Protein AF-A0A815JJE9-F1 (afdb_monomer_lite)

Secondary structure (DSSP, 8-state):
-B-TTTTHHHHHHHS--SS----TT-B----EEEEEHHHHHHHH-PPTT--EEEEEEEEEETTEEEEEEEEHHHHH-GGG--EEEEEETTEEPPGGGTTT-EEE-TTSBGGGS-SSB----BTTB----PPPSS-SSS---SHHHHHHHTT--SSSSSTTS--S-----------PPP---TT------HHHHTT-EETTEEEEEETTEEEE-GGGTTT-TT-HHHHHTTTTSB-HHHHHHHHSTTTT-

Organism: NCBI:txid392033

Sequence (249 aa):
MVCAGNRRKEQNVVRKGNGFNWGSAGHSTALFTGVLVNDILKIAKPKHGARYMCMEGADKLPNGYYGTSIRLSTAMDPAMGVMLAHKMNGELLAPDHGRPLRVVIPGQIGGRSVKWLTITKEEDGCSLKFDHPTIPALTKGGWMEKVKEQGGELIDGFWGTRSLVTAPSEEKSSLVVKMTDDHVKRIITEEELSQHNKDDDAWFAVNGHVYNATEYLKDHPGGSESIILASGADASDDFIAIHSDAAKA

pLDDT: mean 75.4, std 19.66, range [30.64, 98.44]

InterPro domains:
  IPR000572 Oxidoreductase, molybdopterin-binding domain [PF00174] (1-118)
  IPR001199 Cytochrome b5-like heme/steroid binding domain [PF00173] (189-246)
  IPR001199 Cytochrome b5-like heme/steroid binding domain [PR00363] (210-220)
  IPR001199 Cytochrome b5-like heme/steroid binding domain [PR00363] (220-234)
  IPR001199 Cytochrome b5-like heme/steroid binding domain [PR00363] (235-242)
  IPR001199 Cytochrome b5-like heme/steroid binding domain [PS50255] (185-249)
  IPR001199 Cytochrome b5-like heme/steroid binding domain [SM01117] (188-249)
  IPR008335 Eukaryotic molybdopterin oxidoreductase [PR00407] (10-22)
  IPR008335 Eukaryotic molybdopterin oxidoreductase [PR00407] (25-40)
  IPR008335 Eukaryotic molybdopterin oxidoreductase [PR00407] (77-93)
  IPR008335 Eukaryotic molybdopterin oxidoreductase [PR00407] (94-107)
  IPR008335 Eukaryotic molybdopterin oxidoreductase [PR00407] (110-123)
  IPR018506 Cytochrome b5, heme-binding site [PS00191] (216-223)
  IPR036374 Oxidoreductase, molybdopterin-binding domain superfamily [G3DSA:3.90.420.10] (1-132)
  IPR036374 Oxidoreductase, molybdopterin-binding domain superfamily [SSF56524] (1-118)
  IPR036400 Cytochrome b5-like heme/steroid binding domain superfamily [G3DSA:3.10.120.10] (174-249)
  IPR036400 Cytochrome b5-like heme/steroid binding domain superfamily [SSF55856] (183-246)

Radius of gyration: 22.87 Å; chains: 1; bounding box: 54×45×62 Å

Foldseek 3Di:
DAAPCACVLVVCVVPNDPDDNHYNPRDDDWDFDFAQLLVVCVVQPADPPDFKDKWWAQAQDPVGTLIDIDTVVLSNDVVQRWGWTQDIRPHGQAVVRAPRTWIDTPPDHCSNTYHNIFADQDDVGDDTGHWRCAHPDPDGDTVVVVLVVLVHDPPVVCSNPDDPDDDDDDDDDDDDDDPDDPPDDDQADLVRQLVQQDLQRFWEAAPRDIDTCNVVQPVPPVHNCLRSVRGSYHCHVVCCVCPPPSNVD

Structure (mmCIF, N/CA/C/O backbone):
data_AF-A0A815JJE9-F1
#
_entry.id   AF-A0A815JJE9-F1
#
loop_
_atom_site.group_PDB
_atom_site.id
_atom_site.type_symbol
_atom_site.label_atom_id
_atom_site.label_alt_id
_atom_site.label_comp_id
_atom_site.label_asym_id
_atom_site.label_entity_id
_atom_site.label_seq_id
_atom_site.pdbx_PDB_ins_code
_atom_site.Cartn_x
_atom_site.Cartn_y
_atom_site.Cartn_z
_atom_site.occupancy
_atom_site.B_iso_or_equiv
_atom_site.auth_seq_id
_atom_site.auth_comp_id
_atom_site.auth_asym_id
_atom_site.auth_atom_id
_atom_site.pdbx_PDB_model_num
ATOM 1 N N . MET A 1 1 ? -6.359 -3.884 -5.683 1.00 94.06 1 MET A N 1
ATOM 2 C CA . MET A 1 1 ? -5.652 -2.653 -5.261 1.00 94.06 1 MET A CA 1
ATOM 3 C C . MET A 1 1 ? -5.093 -1.957 -6.491 1.00 94.06 1 MET A C 1
ATOM 5 O O . MET A 1 1 ? -4.652 -2.650 -7.397 1.00 94.06 1 MET A O 1
ATOM 9 N N . VAL A 1 2 ? -5.118 -0.622 -6.537 1.00 90.44 2 VAL A N 1
ATOM 10 C CA . VAL A 1 2 ? -4.684 0.166 -7.709 1.00 90.44 2 VAL A CA 1
ATOM 11 C C . VAL A 1 2 ? -3.822 1.342 -7.253 1.00 90.44 2 VAL A C 1
ATOM 13 O O . VAL A 1 2 ? -4.221 2.082 -6.354 1.00 90.44 2 VAL A O 1
ATOM 16 N N . CYS A 1 3 ? -2.649 1.536 -7.851 1.00 84.44 3 CYS A N 1
ATOM 17 C CA . CYS A 1 3 ? -1.814 2.711 -7.617 1.00 84.44 3 CYS A CA 1
ATOM 18 C C . CYS A 1 3 ? -2.465 3.960 -8.233 1.00 84.44 3 CYS A C 1
ATOM 20 O O . CYS A 1 3 ? -2.941 3.921 -9.364 1.00 84.44 3 CYS A O 1
ATOM 22 N N . ALA A 1 4 ? -2.429 5.100 -7.535 1.00 81.06 4 ALA A N 1
ATOM 23 C CA . ALA A 1 4 ? -2.920 6.371 -8.087 1.00 81.06 4 ALA A CA 1
ATOM 24 C C . ALA A 1 4 ? -2.151 6.810 -9.346 1.00 81.06 4 ALA A C 1
ATOM 26 O O . ALA A 1 4 ? -2.667 7.570 -10.157 1.00 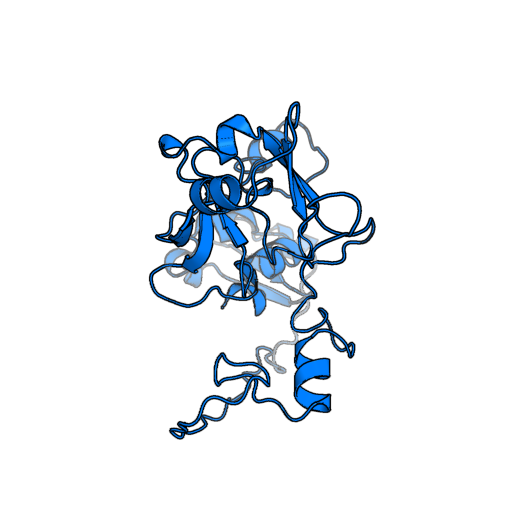81.06 4 ALA A O 1
ATOM 27 N N . GLY A 1 5 ? -0.904 6.356 -9.484 1.00 81.62 5 GLY A N 1
ATOM 28 C CA . GLY A 1 5 ? -0.071 6.617 -10.647 1.00 81.62 5 GLY A CA 1
ATOM 29 C C . GLY A 1 5 ? -0.307 5.665 -11.816 1.00 81.62 5 GLY A C 1
ATOM 30 O O . GLY A 1 5 ? 0.383 5.836 -12.808 1.00 81.62 5 GLY A O 1
ATOM 31 N N . ASN A 1 6 ? -1.211 4.680 -11.730 1.00 84.88 6 ASN A N 1
ATOM 32 C CA . ASN A 1 6 ? -1.441 3.755 -12.842 1.00 84.88 6 ASN A CA 1
ATOM 33 C C . ASN A 1 6 ? -1.737 4.525 -14.145 1.00 84.88 6 ASN A C 1
ATOM 35 O O . ASN A 1 6 ? -2.497 5.493 -14.119 1.00 84.88 6 ASN A O 1
ATOM 39 N N . ARG A 1 7 ? -1.135 4.103 -15.265 1.00 87.56 7 ARG A N 1
ATOM 40 C CA . ARG A 1 7 ? -1.178 4.775 -16.580 1.00 87.56 7 ARG A CA 1
ATOM 41 C C . ARG A 1 7 ? -0.539 6.172 -16.638 1.00 87.56 7 ARG A C 1
ATOM 43 O O . ARG A 1 7 ? -0.798 6.936 -17.567 1.00 87.56 7 ARG A O 1
ATOM 50 N N . ARG A 1 8 ? 0.326 6.542 -15.684 1.00 85.25 8 ARG A N 1
ATOM 51 C CA . ARG A 1 8 ? 1.011 7.850 -15.701 1.00 85.25 8 ARG A CA 1
ATOM 52 C C . ARG A 1 8 ? 1.903 8.045 -16.926 1.00 85.25 8 ARG A C 1
ATOM 54 O O . ARG A 1 8 ? 2.027 9.181 -17.380 1.00 85.25 8 ARG A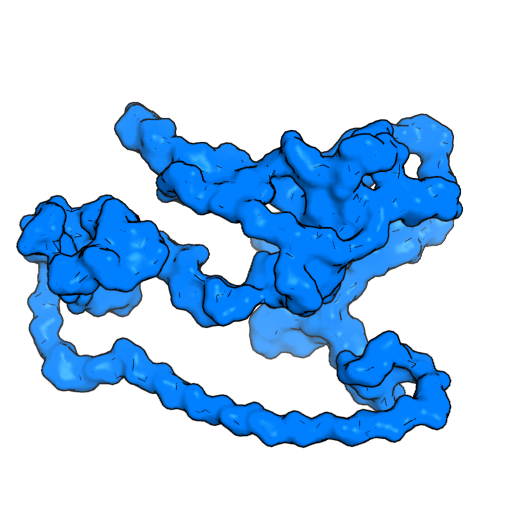 O 1
ATOM 61 N N . LYS A 1 9 ? 2.495 6.982 -17.481 1.00 79.44 9 LYS A N 1
ATOM 62 C CA . LYS A 1 9 ? 3.370 7.097 -18.659 1.00 79.44 9 LYS A CA 1
ATOM 63 C C . LYS A 1 9 ? 2.667 7.787 -19.831 1.00 79.44 9 LYS A C 1
ATOM 65 O O . LYS A 1 9 ? 3.255 8.659 -20.458 1.00 79.44 9 LYS A O 1
ATOM 70 N N . GLU A 1 10 ? 1.393 7.480 -20.060 1.00 85.19 10 GLU A N 1
ATOM 71 C CA . GLU A 1 10 ? 0.591 8.094 -21.126 1.00 85.19 10 GLU A CA 1
ATOM 72 C C . GLU A 1 10 ? 0.461 9.615 -20.951 1.00 85.19 10 GLU A C 1
ATOM 74 O O . GLU A 1 10 ? 0.543 10.365 -21.920 1.00 85.19 10 GLU A O 1
ATOM 79 N N . GLN A 1 11 ? 0.340 10.091 -19.706 1.00 84.81 11 GLN A N 1
ATOM 80 C CA . GLN A 1 11 ? 0.330 11.528 -19.408 1.00 84.81 11 GLN A CA 1
ATOM 81 C C . GLN A 1 11 ? 1.705 12.158 -19.664 1.00 84.81 11 GLN A C 1
ATOM 83 O O . GLN A 1 11 ? 1.792 13.238 -20.248 1.00 84.81 11 GLN A O 1
ATOM 88 N N . ASN A 1 12 ? 2.780 11.471 -19.267 1.00 73.44 12 ASN A N 1
ATOM 89 C CA . ASN A 1 12 ? 4.148 11.967 -19.412 1.00 73.44 12 ASN A CA 1
ATOM 90 C C . ASN A 1 12 ? 4.625 12.033 -20.875 1.00 73.44 12 ASN A C 1
ATOM 92 O O . ASN A 1 12 ? 5.479 12.868 -21.169 1.00 73.44 12 ASN A O 1
ATOM 96 N N . VAL A 1 13 ? 4.059 11.225 -21.784 1.00 88.44 13 VAL A N 1
ATOM 97 C CA . VAL A 1 13 ? 4.282 11.346 -23.241 1.00 88.44 13 VAL A CA 1
ATOM 98 C C . VAL A 1 13 ? 3.705 12.657 -23.788 1.00 88.44 13 VAL A C 1
ATOM 100 O O . VAL A 1 13 ? 4.324 13.284 -24.641 1.00 88.44 13 VAL A O 1
ATOM 103 N N . VAL A 1 14 ? 2.552 13.107 -23.278 1.00 88.50 14 VAL A N 1
ATOM 104 C CA . VAL A 1 14 ? 1.932 14.382 -23.691 1.00 88.50 14 VAL A CA 1
ATOM 105 C C . VAL A 1 14 ? 2.657 15.573 -23.068 1.00 88.50 14 VAL A C 1
ATOM 107 O O . VAL A 1 14 ? 2.964 16.553 -23.745 1.00 88.50 14 VAL A O 1
ATOM 110 N N . ARG A 1 15 ? 2.919 15.510 -21.759 1.00 88.31 15 ARG A N 1
ATOM 111 C CA . ARG A 1 15 ? 3.662 16.536 -21.025 1.00 88.31 15 ARG A CA 1
ATOM 112 C C . ARG A 1 15 ? 4.355 15.913 -19.819 1.00 88.31 15 ARG A C 1
ATOM 114 O O . ARG A 1 15 ? 3.695 15.508 -18.865 1.00 88.31 15 ARG A O 1
ATOM 121 N N . LYS A 1 16 ? 5.689 15.910 -19.834 1.00 85.44 16 LYS A N 1
ATOM 122 C CA . LYS A 1 16 ? 6.515 15.330 -18.766 1.00 85.44 16 LYS A CA 1
ATOM 123 C C . LYS A 1 16 ? 6.243 16.002 -17.413 1.00 85.44 16 LYS A C 1
ATOM 125 O O . LYS A 1 16 ? 6.418 17.212 -17.269 1.00 85.44 16 LYS A O 1
ATOM 130 N N . GLY A 1 17 ? 5.826 15.202 -16.435 1.00 80.44 17 GLY A N 1
ATOM 131 C CA . GLY A 1 17 ? 5.640 15.593 -15.039 1.00 80.44 17 GLY A CA 1
ATOM 132 C C . GLY A 1 17 ? 6.628 14.918 -14.083 1.00 80.44 17 GLY A C 1
ATOM 133 O O . GLY A 1 17 ? 7.509 14.160 -14.486 1.00 80.44 17 GLY A O 1
ATOM 134 N N . ASN A 1 18 ? 6.448 15.182 -12.785 1.00 70.19 18 ASN A N 1
ATOM 135 C CA . ASN A 1 18 ? 7.269 14.620 -11.713 1.00 70.19 18 ASN A CA 1
ATOM 136 C C . ASN A 1 18 ? 6.630 13.321 -11.203 1.00 70.19 18 ASN A C 1
ATOM 138 O O . ASN A 1 18 ? 5.672 13.347 -10.428 1.00 70.19 18 ASN A O 1
ATOM 142 N N . GLY A 1 19 ? 7.127 12.171 -11.652 1.00 69.88 19 GLY A N 1
ATOM 143 C CA . GLY A 1 19 ? 6.722 10.884 -11.098 1.00 69.88 19 GLY A CA 1
ATOM 144 C C . GLY A 1 19 ? 6.965 9.703 -12.027 1.00 69.88 19 GLY A C 1
ATOM 145 O O . GLY A 1 19 ? 6.938 9.851 -13.244 1.00 69.88 19 GLY A O 1
ATOM 146 N N . PHE A 1 20 ? 7.139 8.531 -11.415 1.00 73.81 20 PHE A N 1
ATOM 147 C CA . PHE A 1 20 ? 7.452 7.276 -12.099 1.00 73.81 20 PHE A CA 1
ATOM 148 C C . PHE A 1 20 ? 6.477 6.937 -13.243 1.00 73.81 20 PHE A C 1
ATOM 150 O O . PHE A 1 20 ? 5.259 7.089 -13.092 1.00 73.81 20 PHE A O 1
ATOM 157 N N . ASN A 1 21 ? 7.015 6.451 -14.365 1.00 78.19 21 ASN A N 1
ATOM 158 C CA . ASN A 1 21 ? 6.287 6.115 -15.591 1.00 78.19 21 ASN A CA 1
ATOM 159 C C . ASN A 1 21 ? 5.568 4.763 -15.490 1.00 78.19 21 ASN A C 1
ATOM 161 O O . ASN A 1 21 ? 5.876 3.820 -16.212 1.00 78.19 21 ASN A O 1
ATOM 165 N N . TRP A 1 22 ? 4.552 4.674 -14.635 1.00 73.62 22 TRP A N 1
ATOM 166 C CA . TRP A 1 22 ? 3.689 3.495 -14.606 1.00 73.62 22 TRP A CA 1
ATOM 167 C C . TRP A 1 22 ? 2.994 3.278 -15.959 1.00 73.62 22 TRP A C 1
ATOM 169 O O . TRP A 1 22 ? 2.328 4.188 -16.470 1.00 73.62 22 TRP A O 1
ATOM 179 N N . GLY A 1 23 ? 3.106 2.055 -16.487 1.00 84.75 23 GLY A N 1
ATOM 180 C CA . GLY A 1 23 ? 2.234 1.526 -17.540 1.00 84.75 23 GLY A CA 1
ATOM 181 C C . GLY A 1 23 ? 0.813 1.259 -17.024 1.00 84.75 23 GLY A C 1
ATOM 182 O O . GLY A 1 23 ? 0.382 1.854 -16.038 1.00 84.75 23 GLY A O 1
ATOM 183 N N . SER A 1 24 ? 0.070 0.360 -17.667 1.00 92.31 24 SER A N 1
ATOM 184 C CA . SER A 1 24 ? -1.327 0.046 -17.312 1.00 92.31 24 SER A CA 1
ATOM 185 C C . SER A 1 24 ? -1.490 -0.992 -16.193 1.00 92.31 24 SER A C 1
ATOM 187 O O . SER A 1 24 ? -2.585 -1.124 -15.644 1.00 92.31 24 SER A O 1
ATOM 189 N N . ALA A 1 25 ? -0.405 -1.673 -15.815 1.00 92.19 25 ALA A N 1
ATOM 190 C CA . ALA A 1 25 ? -0.384 -2.767 -14.844 1.00 92.19 25 ALA A CA 1
ATOM 191 C C . ALA A 1 25 ? -0.106 -2.328 -13.391 1.00 92.19 25 ALA A C 1
ATOM 193 O O . ALA A 1 25 ? 0.244 -3.144 -12.544 1.00 92.19 25 ALA A O 1
ATOM 194 N N . GLY A 1 26 ? -0.282 -1.047 -13.053 1.00 87.19 26 GLY A N 1
ATOM 195 C CA . GLY A 1 26 ? -0.181 -0.520 -11.685 1.00 87.19 26 GLY A CA 1
ATOM 196 C C . GLY A 1 26 ? -1.347 -0.941 -10.778 1.00 87.19 26 GLY A C 1
ATOM 197 O O . GLY A 1 26 ? -1.852 -0.130 -9.994 1.00 87.19 26 GLY A O 1
ATOM 198 N N . HIS A 1 27 ? -1.821 -2.179 -10.912 1.00 94.25 27 HIS A N 1
ATOM 199 C CA . HIS A 1 27 ? -2.897 -2.776 -10.139 1.00 94.25 27 HIS A CA 1
ATOM 200 C C . HIS A 1 27 ? -2.716 -4.290 -9.996 1.00 94.25 27 HIS A C 1
ATOM 202 O O . HIS A 1 27 ? -2.298 -4.970 -10.927 1.00 94.25 27 HIS A O 1
ATOM 208 N N . SER A 1 28 ? -3.159 -4.829 -8.863 1.00 96.00 28 SER A N 1
ATOM 209 C CA . SER A 1 28 ? -3.211 -6.277 -8.618 1.00 96.00 28 SER A CA 1
ATOM 210 C C . SER A 1 28 ? -4.388 -6.615 -7.709 1.00 96.00 28 SER A C 1
ATOM 212 O O . SER A 1 28 ? -4.832 -5.777 -6.913 1.00 96.00 28 SER A O 1
ATOM 214 N N . THR A 1 29 ? -4.883 -7.847 -7.784 1.00 97.75 29 THR A N 1
ATOM 215 C CA . THR A 1 29 ? -5.982 -8.350 -6.945 1.00 97.75 29 THR A CA 1
ATOM 216 C C . THR A 1 29 ? -5.495 -9.526 -6.112 1.00 97.75 29 THR A C 1
ATOM 218 O O . THR A 1 29 ? -4.742 -10.360 -6.600 1.00 97.75 29 THR A O 1
ATOM 221 N N . ALA A 1 30 ? -5.914 -9.577 -4.850 1.00 97.38 30 ALA A N 1
ATOM 222 C CA . ALA A 1 30 ? -5.580 -10.653 -3.929 1.00 97.38 30 ALA A CA 1
ATOM 223 C C . ALA A 1 30 ? -6.683 -10.827 -2.884 1.00 97.38 30 ALA A C 1
ATOM 225 O O . ALA A 1 30 ? -7.441 -9.891 -2.607 1.00 97.38 30 ALA A O 1
ATOM 226 N N . LEU A 1 31 ? -6.740 -12.018 -2.294 1.00 98.25 31 LEU A N 1
ATOM 227 C CA . LEU A 1 31 ? -7.560 -12.312 -1.126 1.00 98.25 31 LEU A CA 1
ATOM 228 C C . LEU A 1 31 ? -6.784 -11.914 0.127 1.00 98.25 31 LEU A C 1
ATOM 230 O O . LEU A 1 31 ? -5.684 -12.406 0.353 1.00 98.25 31 LEU A O 1
ATOM 234 N N . PHE A 1 32 ? -7.340 -11.036 0.953 1.00 98.44 32 PHE A N 1
ATOM 235 C CA . PHE A 1 32 ? -6.710 -10.635 2.211 1.00 98.44 32 PHE A CA 1
ATOM 236 C C . PHE A 1 32 ? -7.424 -11.278 3.397 1.00 98.44 32 PHE A C 1
ATOM 238 O O . PHE A 1 32 ? -8.651 -11.371 3.413 1.00 98.44 32 PHE A O 1
ATOM 245 N N . THR A 1 33 ? -6.654 -11.702 4.398 1.00 98.44 33 THR A N 1
ATOM 246 C CA . THR A 1 33 ? -7.188 -12.188 5.678 1.00 98.44 33 THR A CA 1
ATOM 247 C C . THR A 1 33 ? -6.729 -11.264 6.795 1.00 98.44 33 THR A C 1
ATOM 249 O O . THR A 1 33 ? -5.550 -10.901 6.878 1.00 98.44 33 THR A O 1
ATOM 252 N N . GLY A 1 34 ? -7.675 -10.866 7.642 1.00 96.38 34 GLY A N 1
ATOM 253 C CA . GLY A 1 34 ? -7.447 -9.875 8.677 1.00 96.38 34 GLY A CA 1
ATOM 254 C C . GLY A 1 34 ? -8.687 -9.557 9.497 1.00 96.38 34 GLY A C 1
ATOM 255 O O . GLY A 1 34 ? -9.740 -10.169 9.325 1.00 96.38 34 GLY A O 1
ATOM 256 N N . VAL A 1 35 ? -8.547 -8.566 10.375 1.00 95.75 35 VAL A N 1
ATOM 257 C CA . VAL A 1 35 ? -9.626 -8.072 11.241 1.00 95.75 35 VAL A CA 1
ATOM 258 C C . VAL A 1 35 ? -10.237 -6.819 10.625 1.00 95.75 35 VAL A C 1
ATOM 260 O O . VAL A 1 35 ? -9.513 -5.948 10.139 1.00 95.75 35 VAL A O 1
ATOM 263 N N . LEU A 1 36 ? -11.566 -6.702 10.657 1.00 96.94 36 LEU A N 1
ATOM 264 C CA . LEU A 1 36 ? -12.242 -5.490 10.205 1.00 96.94 36 LEU A CA 1
ATOM 265 C C . LEU A 1 36 ? -11.950 -4.326 11.152 1.00 96.94 36 LEU A C 1
ATOM 267 O O . LEU A 1 36 ? -12.118 -4.417 12.368 1.00 96.94 36 LEU A O 1
ATOM 271 N N . VAL A 1 37 ? -11.566 -3.192 10.573 1.00 93.94 37 VAL A N 1
ATOM 272 C CA . VAL A 1 37 ? -11.260 -1.969 11.323 1.00 93.94 37 VAL A CA 1
ATOM 273 C C . VAL A 1 37 ? -12.481 -1.464 12.089 1.00 93.94 37 VAL A C 1
ATOM 275 O O . VAL A 1 37 ? -12.337 -1.003 13.217 1.00 93.94 37 VAL A O 1
ATOM 278 N N . ASN A 1 38 ? -13.685 -1.611 11.530 1.00 94.69 38 ASN A N 1
ATOM 279 C CA . ASN A 1 38 ? -14.937 -1.273 12.207 1.00 94.69 38 ASN A CA 1
ATOM 280 C C . ASN A 1 38 ? -15.047 -1.936 13.593 1.00 94.69 38 ASN A C 1
ATOM 282 O O . ASN A 1 38 ? -15.380 -1.278 14.577 1.00 94.69 38 ASN A O 1
ATOM 286 N N . ASP A 1 39 ? -14.718 -3.223 13.697 1.00 93.81 39 ASP A N 1
ATOM 287 C CA . ASP A 1 39 ? -14.861 -3.955 14.957 1.00 93.81 39 ASP A CA 1
ATOM 288 C C . ASP A 1 39 ? -13.841 -3.492 15.999 1.00 93.81 39 ASP A C 1
ATOM 290 O O . ASP A 1 39 ? -14.181 -3.325 17.170 1.00 93.81 39 ASP A O 1
ATOM 294 N N . ILE A 1 40 ? -12.628 -3.153 15.557 1.00 89.81 40 ILE A N 1
ATOM 295 C CA . ILE A 1 40 ? -11.609 -2.528 16.408 1.00 89.81 40 ILE A CA 1
ATOM 296 C C . ILE A 1 40 ? -12.094 -1.158 16.899 1.00 89.81 40 ILE A C 1
ATOM 298 O O . ILE A 1 40 ? -12.007 -0.850 18.088 1.00 89.81 40 ILE A O 1
ATOM 302 N N . LEU A 1 41 ? -12.643 -0.333 16.006 1.00 87.31 41 LEU A N 1
ATOM 303 C CA . LEU A 1 41 ? -13.107 1.009 16.349 1.00 87.31 41 LEU A CA 1
ATOM 304 C C . LEU A 1 41 ? -14.327 0.988 17.280 1.00 87.31 41 LEU A C 1
ATOM 306 O O . LEU A 1 41 ? -14.405 1.816 18.185 1.00 87.31 41 LEU A O 1
ATOM 310 N N . LYS A 1 42 ? -15.247 0.025 17.148 1.00 89.12 42 LYS A N 1
ATOM 311 C CA . LYS A 1 42 ? -16.352 -0.159 18.111 1.00 89.12 42 LYS A CA 1
ATOM 312 C C . LYS A 1 42 ? -15.843 -0.396 19.535 1.00 89.12 42 LYS A C 1
ATOM 314 O O . LYS A 1 42 ? -16.437 0.116 20.483 1.00 89.12 42 LYS A O 1
ATOM 319 N N . ILE A 1 43 ? -14.748 -1.145 19.682 1.00 88.12 43 ILE A N 1
ATOM 320 C CA . ILE A 1 43 ? -14.103 -1.398 20.978 1.00 88.12 43 ILE A CA 1
ATOM 321 C C . ILE A 1 43 ? -13.379 -0.138 21.464 1.00 88.12 43 ILE A C 1
ATOM 323 O O . ILE A 1 43 ? -13.530 0.249 22.622 1.00 88.12 43 ILE A O 1
ATOM 327 N N . ALA A 1 44 ? -12.635 0.523 20.574 1.00 82.12 44 ALA A N 1
ATOM 328 C CA . ALA A 1 44 ? -11.844 1.708 20.898 1.00 82.12 44 ALA A CA 1
ATOM 329 C C . ALA A 1 44 ? -12.693 2.945 21.243 1.00 82.12 44 ALA A C 1
ATOM 331 O O . ALA A 1 44 ? -12.207 3.828 21.944 1.00 82.12 44 ALA A O 1
ATOM 332 N N . LYS A 1 45 ? -13.946 3.008 20.765 1.00 85.44 45 LYS A N 1
ATOM 333 C CA . LYS A 1 45 ? -14.908 4.104 20.989 1.00 85.44 45 LYS A CA 1
ATOM 334 C C . LYS A 1 45 ? -14.304 5.490 20.686 1.00 85.44 45 LYS A C 1
ATOM 336 O O . LYS A 1 45 ? -14.003 6.242 21.616 1.00 85.44 45 LYS A O 1
ATOM 341 N N . PRO A 1 46 ? -14.132 5.856 19.397 1.00 81.94 46 PRO A N 1
ATOM 342 C CA . PRO A 1 46 ? -13.576 7.146 19.000 1.00 81.94 46 PRO A CA 1
ATOM 343 C C . PRO A 1 46 ? -14.246 8.323 19.716 1.00 81.94 46 PRO A C 1
ATOM 345 O O . PRO A 1 46 ? -15.466 8.343 19.891 1.00 81.94 46 PRO A O 1
ATOM 348 N N . LYS A 1 47 ? -13.442 9.325 20.101 1.00 79.75 47 LYS A N 1
ATOM 349 C CA . LYS A 1 47 ? -13.934 10.541 20.767 1.00 79.75 47 LYS A CA 1
ATOM 350 C C . LYS A 1 47 ? -15.027 11.209 19.924 1.00 79.75 47 LYS A C 1
ATOM 352 O O . LYS A 1 47 ? -14.944 11.255 18.694 1.00 79.75 47 LYS A O 1
ATOM 357 N N . HIS A 1 48 ? -16.024 11.781 20.595 1.00 80.62 48 HIS A N 1
ATOM 358 C CA . HIS A 1 48 ? -17.073 12.549 19.931 1.00 80.62 48 HIS A CA 1
ATOM 359 C C . HIS A 1 48 ? -16.462 13.666 19.067 1.00 80.62 48 HIS A C 1
ATOM 361 O O . HIS A 1 48 ? -15.584 14.401 19.515 1.00 80.62 48 HIS A O 1
ATOM 367 N N . GLY A 1 49 ? -16.913 13.778 17.815 1.00 77.94 49 GLY A N 1
ATOM 368 C CA . GLY A 1 49 ? -16.391 14.747 16.847 1.00 77.94 49 GLY A CA 1
ATOM 369 C C . GLY A 1 49 ? -15.140 14.305 16.076 1.00 77.94 49 GLY A C 1
ATOM 370 O O . GLY A 1 49 ? -14.720 15.033 15.175 1.00 77.94 49 GLY A O 1
ATOM 371 N N . ALA A 1 50 ? -14.566 13.128 16.354 1.00 79.12 50 ALA A N 1
ATOM 372 C CA . ALA A 1 50 ? -13.493 12.569 15.534 1.00 79.12 50 ALA A CA 1
ATOM 373 C C . ALA A 1 50 ? -13.960 12.377 14.077 1.00 79.12 50 ALA A C 1
ATOM 375 O O . ALA A 1 50 ? -15.045 11.857 13.818 1.00 79.12 50 ALA A O 1
ATOM 376 N N . ARG A 1 51 ? -13.141 12.816 13.111 1.00 77.12 51 ARG A N 1
ATOM 377 C CA . ARG A 1 51 ? -13.509 12.822 11.678 1.00 77.12 51 ARG A CA 1
ATOM 378 C C . ARG A 1 51 ? -12.682 11.888 10.810 1.00 77.12 51 ARG A C 1
ATOM 380 O O . ARG A 1 51 ? -13.151 11.488 9.745 1.00 77.12 51 ARG A O 1
ATOM 387 N N . TYR A 1 52 ? -11.475 11.548 11.243 1.00 80.06 52 TYR A N 1
ATOM 388 C CA . TYR A 1 52 ? -10.516 10.794 10.448 1.00 80.06 52 TYR A CA 1
ATOM 389 C C . TYR A 1 52 ? -9.881 9.686 11.274 1.00 80.06 52 TYR A C 1
ATOM 391 O O . TYR A 1 52 ? -9.643 9.852 12.468 1.00 80.06 52 TYR A O 1
ATOM 399 N N . MET A 1 53 ? -9.594 8.577 10.602 1.00 84.12 53 MET A N 1
ATOM 400 C CA . MET A 1 53 ? -8.668 7.562 11.072 1.00 84.12 53 MET A CA 1
ATOM 401 C C . MET A 1 53 ? -7.334 7.808 10.372 1.00 84.12 53 MET A C 1
ATOM 403 O O . MET A 1 53 ? -7.237 7.662 9.150 1.00 84.12 53 MET A O 1
ATOM 407 N N . CYS A 1 54 ? -6.334 8.230 11.138 1.00 82.44 54 CYS A N 1
ATOM 408 C CA . CYS A 1 54 ? -4.966 8.376 10.657 1.00 82.44 54 CYS A CA 1
ATOM 409 C C . CYS A 1 54 ? -4.239 7.035 10.777 1.00 82.44 54 CYS A C 1
ATOM 411 O O . CYS A 1 54 ? -4.481 6.274 11.710 1.00 82.44 54 CYS A O 1
ATOM 413 N N . MET A 1 55 ? -3.381 6.751 9.807 1.00 85.00 55 MET A N 1
ATOM 414 C CA . MET A 1 55 ? -2.612 5.519 9.698 1.00 85.00 55 MET A CA 1
ATOM 415 C C . MET A 1 55 ? -1.181 5.903 9.350 1.00 85.00 55 MET A C 1
ATOM 417 O O . MET A 1 55 ? -0.970 6.721 8.452 1.00 85.00 55 MET A O 1
ATOM 421 N N . GLU A 1 56 ? -0.220 5.304 10.035 1.00 82.31 56 GLU A N 1
ATOM 422 C CA . GLU A 1 56 ? 1.205 5.533 9.826 1.00 82.31 56 GLU A CA 1
ATOM 423 C C . GLU A 1 56 ? 1.900 4.184 9.613 1.00 82.31 56 GLU A C 1
ATOM 425 O O . GLU A 1 56 ? 1.488 3.158 10.157 1.00 82.31 56 GLU A O 1
ATOM 430 N N . GLY A 1 57 ? 2.878 4.164 8.718 1.00 79.88 57 GLY A N 1
ATOM 431 C CA . GLY A 1 57 ? 3.737 3.025 8.447 1.00 79.88 57 GLY A CA 1
ATOM 432 C C . GLY A 1 57 ? 5.037 3.145 9.227 1.00 79.88 57 GLY A C 1
ATOM 433 O O . GLY A 1 57 ? 5.419 4.214 9.696 1.00 79.88 57 GLY A O 1
ATOM 434 N N . ALA A 1 58 ? 5.726 2.025 9.378 1.00 79.88 58 ALA A N 1
ATOM 435 C CA . ALA A 1 58 ? 6.989 1.959 10.095 1.00 79.88 58 ALA A CA 1
ATOM 436 C C . ALA A 1 58 ? 8.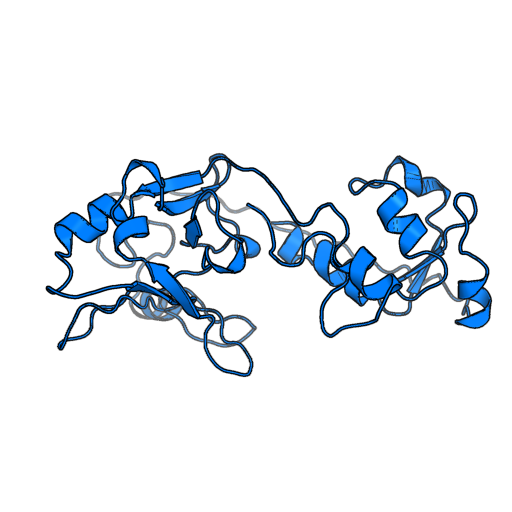202 2.335 9.220 1.00 79.88 58 ALA A C 1
ATOM 438 O O . ALA A 1 58 ? 9.338 2.353 9.695 1.00 79.88 58 ALA A O 1
ATOM 439 N N . ASP A 1 59 ? 7.981 2.601 7.932 1.00 75.06 59 ASP A N 1
ATOM 440 C CA . ASP A 1 59 ? 9.012 2.959 6.971 1.00 75.06 59 ASP A CA 1
ATOM 441 C C . ASP A 1 59 ? 9.487 4.399 7.167 1.00 75.06 59 ASP A C 1
ATOM 443 O O . ASP A 1 59 ? 8.708 5.351 7.138 1.00 75.06 59 ASP A O 1
ATOM 447 N N . LYS A 1 60 ? 10.800 4.561 7.350 1.00 75.56 60 LYS A N 1
ATOM 448 C CA . LYS A 1 60 ? 11.440 5.868 7.489 1.00 75.56 60 LYS A CA 1
ATOM 449 C C . LYS A 1 60 ? 11.870 6.380 6.117 1.00 75.56 60 LYS A C 1
ATOM 451 O O . LYS A 1 60 ? 12.840 5.897 5.538 1.00 75.56 60 LYS A O 1
ATOM 456 N N . LEU A 1 61 ? 11.150 7.374 5.617 1.00 74.50 61 LEU A N 1
ATOM 457 C CA . LEU A 1 61 ? 11.439 8.084 4.375 1.00 74.50 61 LEU A CA 1
ATOM 458 C C . LEU A 1 61 ? 12.269 9.350 4.672 1.00 74.50 61 LEU A C 1
ATOM 460 O O . LEU A 1 61 ? 12.353 9.774 5.830 1.00 74.50 61 LEU A O 1
ATOM 464 N N . PRO A 1 62 ? 12.853 10.014 3.652 1.00 70.50 62 PRO A N 1
ATOM 465 C CA . PRO A 1 62 ? 13.641 11.236 3.855 1.00 70.50 62 PRO A CA 1
ATOM 466 C C . PRO A 1 62 ? 12.915 12.343 4.638 1.00 70.50 62 PRO A C 1
ATOM 468 O O . PRO A 1 62 ? 13.555 13.113 5.346 1.00 70.50 62 PRO A O 1
ATOM 471 N N . ASN A 1 63 ? 11.580 12.385 4.554 1.00 78.00 63 ASN A N 1
ATOM 472 C CA . ASN A 1 63 ? 10.735 13.396 5.196 1.00 78.00 63 ASN A CA 1
ATOM 473 C C . ASN A 1 63 ? 9.902 12.843 6.371 1.00 78.00 63 ASN A C 1
ATOM 475 O O . ASN A 1 63 ? 8.857 13.403 6.694 1.00 78.00 63 ASN A O 1
ATOM 479 N N . GLY A 1 64 ? 10.339 11.749 6.999 1.00 76.38 64 GLY A N 1
ATOM 480 C CA . GLY A 1 64 ? 9.638 11.114 8.120 1.00 76.38 64 GLY A CA 1
ATOM 481 C C . GLY A 1 64 ? 8.932 9.819 7.727 1.00 76.38 64 GLY A C 1
ATOM 482 O O . GLY A 1 64 ? 9.293 9.183 6.741 1.00 76.38 64 GLY A O 1
ATOM 483 N N . TYR A 1 65 ? 7.953 9.404 8.524 1.00 79.50 65 TYR A N 1
ATOM 484 C CA . TYR A 1 65 ? 7.226 8.156 8.296 1.00 79.50 65 TYR A CA 1
ATOM 485 C C . TYR A 1 65 ? 6.127 8.319 7.249 1.00 79.50 65 TYR A C 1
ATOM 487 O O . TYR A 1 65 ? 5.543 9.399 7.103 1.00 79.50 65 TYR A O 1
ATOM 495 N N . TYR A 1 66 ? 5.822 7.248 6.515 1.00 80.00 66 TYR A N 1
ATOM 496 C CA . TYR A 1 66 ? 4.685 7.276 5.606 1.00 80.00 66 TYR A CA 1
ATOM 497 C C . TYR A 1 66 ? 3.377 7.340 6.395 1.00 80.00 66 TYR A C 1
ATOM 499 O O . TYR A 1 66 ? 3.025 6.412 7.116 1.00 80.00 66 TYR A O 1
ATOM 507 N N . GLY A 1 67 ? 2.623 8.423 6.231 1.00 81.25 67 GLY A N 1
ATOM 508 C CA . GLY A 1 67 ? 1.377 8.649 6.956 1.00 81.25 67 GLY A CA 1
ATOM 509 C C . GLY A 1 67 ? 0.248 9.097 6.041 1.00 81.25 67 GLY A C 1
ATOM 510 O O . GLY A 1 67 ? 0.441 9.849 5.084 1.00 81.25 67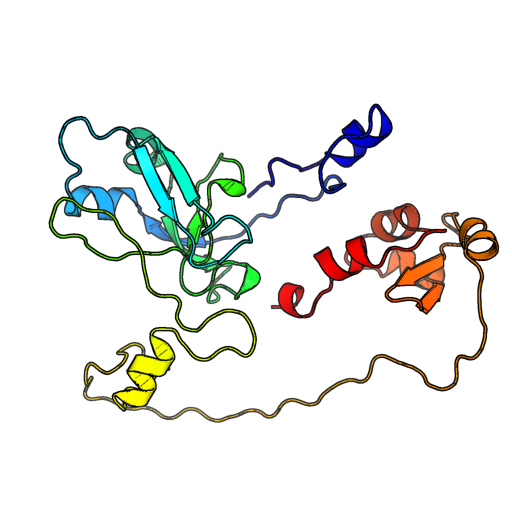 GLY A O 1
ATOM 511 N N . THR A 1 68 ? -0.965 8.636 6.327 1.00 83.69 68 THR A N 1
ATOM 512 C CA . THR A 1 68 ? -2.159 9.015 5.574 1.00 83.69 68 THR A CA 1
ATOM 513 C C . THR A 1 68 ? -3.421 8.879 6.422 1.00 83.69 68 THR A C 1
ATOM 515 O O . THR A 1 68 ? -3.369 8.498 7.588 1.00 83.69 68 THR A O 1
ATOM 518 N N . SER A 1 69 ? -4.584 9.203 5.862 1.00 83.00 69 SER A N 1
ATOM 519 C CA . SER A 1 69 ? -5.854 9.061 6.572 1.00 83.00 69 SER A CA 1
ATOM 520 C C . SER A 1 69 ? -7.012 8.703 5.650 1.00 83.00 69 SER A C 1
ATOM 522 O O . SER A 1 69 ? -6.967 8.919 4.435 1.00 83.00 69 SER A O 1
ATOM 524 N N . ILE A 1 70 ? -8.069 8.166 6.257 1.00 86.19 70 ILE A N 1
ATOM 525 C CA . ILE A 1 70 ? -9.406 8.054 5.668 1.00 86.19 70 ILE A CA 1
ATOM 526 C C . ILE A 1 70 ? -10.439 8.673 6.602 1.00 86.19 70 ILE A C 1
ATOM 528 O O . ILE A 1 70 ? -10.183 8.870 7.792 1.00 86.19 70 ILE A O 1
ATOM 532 N N . ARG A 1 71 ? -11.628 8.983 6.075 1.00 86.56 71 ARG A N 1
ATOM 533 C CA . ARG A 1 71 ? -12.748 9.422 6.915 1.00 86.56 71 ARG A CA 1
ATOM 534 C C . ARG A 1 71 ? -13.093 8.328 7.920 1.00 86.56 71 ARG A C 1
ATOM 536 O O . ARG A 1 71 ? -13.199 7.160 7.553 1.00 86.56 71 ARG A O 1
ATOM 543 N N . LEU A 1 72 ? -13.333 8.722 9.167 1.00 84.88 72 LEU A N 1
ATOM 544 C CA . LEU A 1 72 ? -13.733 7.794 10.221 1.00 84.88 72 LEU A CA 1
ATOM 545 C C . LEU A 1 72 ? -15.048 7.091 9.861 1.00 84.88 72 LEU A C 1
ATOM 547 O O . LEU A 1 72 ? -15.182 5.899 10.096 1.00 84.88 72 LEU A O 1
ATOM 551 N N . SER A 1 73 ? -15.977 7.795 9.206 1.00 90.19 73 SER A N 1
ATOM 552 C CA . SER A 1 73 ? -17.222 7.202 8.701 1.00 90.19 73 SER A CA 1
ATOM 553 C C . SER A 1 73 ? -16.974 6.046 7.728 1.00 90.19 73 SER A C 1
ATOM 555 O O . SER A 1 73 ? -17.670 5.045 7.792 1.00 90.19 73 SER A O 1
ATOM 557 N N . THR A 1 74 ? -15.960 6.156 6.862 1.00 92.38 74 THR A N 1
ATOM 558 C CA . THR A 1 74 ? -15.566 5.087 5.931 1.00 92.38 74 THR A CA 1
ATOM 559 C C . THR A 1 74 ? -14.959 3.898 6.672 1.00 92.38 74 THR A C 1
ATOM 561 O O . THR A 1 74 ? -15.230 2.761 6.316 1.00 92.38 74 THR A O 1
ATOM 564 N N . ALA A 1 75 ? -14.154 4.150 7.708 1.00 91.81 75 ALA A N 1
ATOM 565 C CA . ALA A 1 75 ? -13.552 3.096 8.526 1.00 91.81 75 ALA A CA 1
ATOM 566 C C . ALA A 1 75 ? -14.581 2.348 9.401 1.00 91.81 75 ALA A C 1
ATOM 568 O O . ALA A 1 75 ? -14.407 1.165 9.684 1.00 91.81 75 ALA A O 1
ATOM 569 N N . MET A 1 76 ? -15.645 3.039 9.826 1.00 90.19 76 MET A N 1
ATOM 570 C CA . MET A 1 76 ? -16.740 2.496 10.641 1.00 90.19 76 MET A CA 1
ATOM 571 C C . MET A 1 76 ? -17.811 1.760 9.823 1.00 90.19 76 MET A C 1
ATOM 573 O O . MET A 1 76 ? -18.593 1.000 10.393 1.00 90.19 76 MET A O 1
ATOM 577 N N . ASP A 1 77 ? -17.884 1.984 8.511 1.00 95.81 77 ASP A N 1
ATOM 578 C CA . ASP A 1 77 ? -18.874 1.339 7.650 1.00 95.81 77 ASP A CA 1
ATOM 579 C C . ASP A 1 77 ? -18.457 -0.114 7.335 1.00 95.81 77 ASP A C 1
ATOM 581 O O . ASP A 1 77 ? -17.451 -0.326 6.648 1.00 95.81 77 ASP A O 1
ATOM 585 N N . PRO A 1 78 ? -19.200 -1.139 7.805 1.00 94.50 78 PRO A N 1
ATOM 586 C CA . PRO A 1 78 ? -18.870 -2.533 7.517 1.00 94.50 78 PRO A CA 1
ATOM 587 C C . PRO A 1 78 ? -18.918 -2.864 6.018 1.00 94.50 78 PRO A C 1
ATOM 589 O O . PRO A 1 78 ? -18.176 -3.742 5.581 1.00 94.50 78 PRO A O 1
ATOM 592 N N . ALA A 1 79 ? -19.730 -2.160 5.221 1.00 96.00 79 ALA A N 1
ATOM 593 C CA . ALA A 1 79 ? -19.832 -2.397 3.781 1.00 96.00 79 ALA A CA 1
ATOM 594 C C . ALA A 1 79 ? -18.557 -1.986 3.027 1.00 96.00 79 ALA A C 1
ATOM 596 O O . ALA A 1 79 ? -18.274 -2.515 1.954 1.00 96.00 79 ALA A O 1
ATOM 597 N N . MET A 1 80 ? -17.757 -1.082 3.601 1.00 95.94 80 MET A N 1
ATOM 598 C CA . MET A 1 80 ? -16.488 -0.657 3.010 1.00 95.94 80 MET A CA 1
ATOM 599 C C . MET A 1 80 ? -15.381 -1.707 3.149 1.00 95.94 80 MET A C 1
ATOM 601 O O . MET A 1 80 ? -14.378 -1.617 2.444 1.00 95.94 80 MET A O 1
ATOM 605 N N . GLY A 1 81 ? -15.532 -2.689 4.047 1.00 95.75 81 GLY A N 1
ATOM 606 C CA . GLY A 1 81 ? -14.585 -3.800 4.185 1.00 95.75 81 GLY A CA 1
ATOM 607 C C . GLY A 1 81 ? -13.155 -3.378 4.544 1.00 95.75 81 GLY A C 1
ATOM 608 O O . GLY A 1 81 ? -12.203 -4.055 4.158 1.00 95.75 81 GLY A O 1
ATOM 609 N N . VAL A 1 82 ? -12.981 -2.250 5.245 1.00 97.06 82 VAL A N 1
ATOM 610 C CA . VAL A 1 82 ? -11.658 -1.785 5.690 1.00 97.06 82 VAL A CA 1
ATOM 611 C C . VAL A 1 82 ? -11.089 -2.777 6.701 1.00 97.06 82 VAL A C 1
ATOM 613 O O . VAL A 1 82 ? -11.734 -3.068 7.711 1.00 97.06 82 VAL A O 1
ATOM 616 N N . MET A 1 83 ? -9.876 -3.277 6.460 1.00 97.06 83 MET A N 1
ATOM 617 C CA . MET A 1 83 ? -9.269 -4.316 7.298 1.00 97.06 83 MET A CA 1
ATOM 618 C C . MET A 1 83 ? -7.815 -4.040 7.663 1.00 97.06 83 MET A C 1
ATOM 620 O O . MET A 1 83 ? -7.076 -3.399 6.912 1.00 97.06 83 MET A O 1
ATOM 624 N N . LEU A 1 84 ? -7.408 -4.605 8.798 1.00 96.31 84 LEU A N 1
ATOM 625 C CA . LEU A 1 84 ? -6.016 -4.835 9.158 1.00 96.31 84 LEU A CA 1
ATOM 626 C C . LEU A 1 84 ? -5.646 -6.256 8.735 1.00 96.31 84 LEU A C 1
ATOM 628 O O . LEU A 1 84 ? -6.015 -7.225 9.400 1.00 96.31 84 LEU A O 1
ATOM 632 N N . ALA A 1 85 ? -4.971 -6.376 7.596 1.00 97.69 85 ALA A N 1
ATOM 633 C CA . ALA A 1 85 ? -4.598 -7.654 7.006 1.00 97.69 85 ALA A CA 1
ATOM 634 C C . ALA A 1 85 ? -3.229 -8.114 7.510 1.00 97.69 85 ALA A C 1
ATOM 636 O O . ALA A 1 85 ? -2.293 -7.315 7.567 1.00 97.69 85 ALA A O 1
ATOM 637 N N . HIS A 1 86 ? -3.116 -9.408 7.815 1.00 95.56 86 HIS A N 1
ATOM 638 C CA . HIS A 1 86 ? -1.859 -10.085 8.173 1.00 95.56 86 HIS A CA 1
ATOM 639 C C . HIS A 1 86 ? -1.526 -11.252 7.223 1.00 95.56 86 HIS A C 1
ATOM 641 O O . HIS A 1 86 ? -0.447 -11.840 7.314 1.00 95.56 86 HIS A O 1
ATOM 647 N N . LYS A 1 87 ? -2.427 -11.571 6.281 1.00 97.62 87 LYS A N 1
ATOM 648 C CA . LYS A 1 87 ? -2.200 -12.530 5.193 1.00 97.62 87 LYS A CA 1
ATOM 649 C C . LYS A 1 87 ? -2.695 -12.008 3.849 1.00 97.62 87 LYS A C 1
ATOM 651 O O . LYS A 1 87 ? -3.648 -11.226 3.790 1.00 97.62 87 LYS A O 1
ATOM 656 N N . MET A 1 88 ? -2.074 -12.500 2.783 1.00 98.12 88 MET A N 1
ATOM 657 C CA . MET A 1 88 ? -2.430 -12.256 1.389 1.00 98.12 88 MET A CA 1
ATOM 658 C C . MET A 1 88 ? -2.361 -13.587 0.634 1.00 98.12 88 MET A C 1
ATOM 660 O O . MET A 1 88 ? -1.346 -14.269 0.665 1.00 98.12 88 MET A O 1
ATOM 664 N N . ASN A 1 89 ? -3.461 -13.971 -0.015 1.00 97.69 89 ASN A N 1
ATOM 665 C CA . ASN A 1 89 ? -3.639 -15.242 -0.722 1.00 97.69 89 ASN A CA 1
ATOM 666 C C . ASN A 1 89 ? -3.352 -16.487 0.142 1.00 97.69 89 ASN A C 1
ATOM 668 O O . ASN A 1 89 ? -2.786 -17.461 -0.335 1.00 97.69 89 ASN A O 1
ATOM 672 N N . GLY A 1 90 ? -3.757 -16.460 1.417 1.00 95.06 90 GLY A N 1
ATOM 673 C CA . GLY A 1 90 ? -3.594 -17.579 2.360 1.00 95.06 90 GLY A CA 1
ATOM 674 C C . GLY A 1 90 ? -2.264 -17.588 3.124 1.00 95.06 90 GLY A C 1
ATOM 675 O O . GLY A 1 90 ? -2.212 -18.106 4.244 1.00 95.06 90 GLY A O 1
ATOM 676 N N . GLU A 1 91 ? -1.248 -16.916 2.588 1.00 94.81 91 GLU A N 1
ATOM 677 C CA . GLU A 1 91 ? 0.098 -16.830 3.155 1.00 94.81 91 GLU A CA 1
ATOM 678 C C . GLU A 1 91 ? 0.298 -15.572 3.999 1.00 94.81 91 GLU A C 1
ATOM 680 O O . GLU A 1 91 ? -0.419 -14.579 3.848 1.00 94.81 91 GLU A O 1
ATOM 685 N N . LEU A 1 92 ? 1.277 -15.599 4.908 1.00 91.94 92 LEU A N 1
ATOM 686 C CA . LEU A 1 92 ? 1.690 -14.396 5.637 1.00 91.94 92 LEU A CA 1
ATOM 687 C C . LEU A 1 92 ? 2.126 -13.303 4.658 1.00 91.94 92 LEU A C 1
ATOM 689 O O . LEU A 1 92 ? 2.691 -13.586 3.606 1.00 91.94 92 LEU A O 1
ATOM 693 N N . LEU A 1 93 ? 1.878 -12.040 5.017 1.00 88.38 93 LEU A N 1
ATOM 694 C CA . LEU A 1 93 ? 2.339 -10.921 4.198 1.00 88.38 93 LEU A CA 1
ATOM 695 C C . LEU A 1 93 ? 3.848 -11.012 3.971 1.00 88.38 93 LEU A C 1
ATOM 697 O O . LEU A 1 93 ? 4.613 -11.149 4.926 1.00 88.38 93 LEU A O 1
ATOM 701 N N . ALA A 1 94 ? 4.270 -10.851 2.724 1.00 84.06 94 ALA A N 1
ATOM 702 C CA . ALA A 1 94 ? 5.665 -10.608 2.408 1.00 84.06 94 ALA A CA 1
ATOM 703 C C . ALA A 1 94 ? 6.110 -9.212 2.889 1.00 84.06 94 ALA A C 1
ATOM 705 O O . ALA A 1 94 ? 5.261 -8.326 3.083 1.00 84.06 94 ALA A O 1
ATOM 706 N N . PRO A 1 95 ? 7.423 -8.972 3.078 1.00 81.25 95 PRO A N 1
ATOM 707 C CA . PRO A 1 95 ? 7.946 -7.661 3.459 1.00 81.25 95 PRO A CA 1
ATOM 708 C C . PRO A 1 95 ? 7.424 -6.533 2.565 1.00 81.25 95 PRO A C 1
ATOM 710 O O . PRO A 1 95 ? 6.847 -5.580 3.086 1.00 81.25 95 PRO A O 1
ATOM 713 N N . ASP A 1 96 ? 7.474 -6.690 1.243 1.00 81.75 96 ASP A N 1
ATOM 714 C CA . ASP A 1 96 ? 7.006 -5.684 0.280 1.00 81.75 96 ASP A CA 1
ATOM 715 C C . ASP A 1 96 ? 5.499 -5.443 0.324 1.00 81.75 96 ASP A C 1
ATOM 717 O O . ASP A 1 96 ? 5.011 -4.370 -0.046 1.00 81.75 96 ASP A O 1
ATOM 721 N N . HIS A 1 97 ? 4.753 -6.396 0.869 1.00 90.06 97 HIS A N 1
ATOM 722 C CA . HIS A 1 97 ? 3.316 -6.304 1.067 1.00 90.06 97 HIS A CA 1
ATOM 723 C C . HIS A 1 97 ? 2.926 -5.802 2.461 1.00 90.06 97 HIS A C 1
ATOM 725 O O . HIS A 1 97 ? 1.734 -5.642 2.722 1.00 90.06 97 HIS A O 1
ATOM 731 N N . GLY A 1 98 ? 3.894 -5.442 3.308 1.00 86.12 98 GLY A N 1
ATOM 732 C CA . GLY A 1 98 ? 3.656 -4.780 4.587 1.00 86.12 98 GLY A CA 1
ATOM 733 C C . GLY A 1 98 ? 3.729 -5.694 5.803 1.00 86.12 98 GLY A C 1
ATOM 734 O O . GLY A 1 98 ? 3.061 -5.405 6.790 1.00 86.12 98 GLY A O 1
ATOM 735 N N . ARG A 1 99 ? 4.498 -6.789 5.755 1.00 87.19 99 ARG A N 1
ATOM 736 C CA . ARG A 1 99 ? 4.703 -7.672 6.917 1.00 87.19 99 ARG A CA 1
ATOM 737 C C . ARG A 1 99 ? 5.094 -6.879 8.179 1.00 87.19 99 ARG A C 1
ATOM 739 O O . ARG A 1 99 ? 5.998 -6.056 8.091 1.00 87.19 99 ARG A O 1
ATOM 746 N N . PRO A 1 100 ? 4.516 -7.152 9.362 1.00 89.56 100 PRO A N 1
ATOM 747 C CA . PRO A 1 100 ? 3.546 -8.210 9.655 1.00 89.56 100 PRO A CA 1
ATOM 748 C C . PRO A 1 100 ? 2.086 -7.801 9.434 1.00 89.56 100 PRO A C 1
ATOM 750 O O . PRO A 1 100 ? 1.214 -8.665 9.436 1.00 89.56 100 PRO A O 1
ATOM 753 N N . LEU A 1 101 ? 1.806 -6.510 9.256 1.00 92.38 101 LEU A N 1
ATOM 754 C CA . LEU A 1 101 ? 0.450 -5.981 9.255 1.00 92.38 101 LEU A CA 1
ATOM 755 C C . LEU A 1 101 ? 0.326 -4.782 8.315 1.00 92.38 101 LEU A C 1
ATOM 757 O O . LEU A 1 101 ? 1.157 -3.874 8.323 1.00 92.38 101 LEU A O 1
ATOM 761 N N . ARG A 1 102 ? -0.762 -4.735 7.548 1.00 95.69 102 ARG A N 1
ATOM 762 C CA . ARG A 1 102 ? -1.103 -3.592 6.696 1.00 95.69 102 ARG A CA 1
ATOM 763 C C . ARG A 1 102 ? -2.569 -3.214 6.829 1.00 95.69 102 ARG A C 1
ATOM 765 O O . ARG A 1 102 ? -3.403 -4.050 7.168 1.00 95.69 102 ARG A O 1
ATOM 772 N N . VAL A 1 103 ? -2.903 -1.998 6.421 1.00 96.25 103 VAL A N 1
ATOM 773 C CA . VAL A 1 103 ? -4.287 -1.626 6.115 1.00 96.25 103 VAL A CA 1
ATOM 774 C C . VAL A 1 103 ? -4.606 -2.025 4.674 1.00 96.25 103 VAL A C 1
ATOM 776 O O . VAL A 1 103 ? -3.772 -1.863 3.777 1.00 96.25 103 VAL A O 1
ATOM 779 N N . VAL A 1 104 ? -5.821 -2.517 4.441 1.00 98.19 104 VAL A N 1
ATOM 780 C CA . VAL A 1 104 ? -6.414 -2.682 3.107 1.00 98.19 104 VAL A CA 1
ATOM 781 C C . VAL A 1 104 ? -7.745 -1.936 3.070 1.00 98.19 104 VAL A C 1
ATOM 783 O O . VAL A 1 104 ? -8.613 -2.166 3.912 1.00 98.19 104 VAL A O 1
ATOM 786 N N . ILE A 1 105 ? -7.895 -1.033 2.097 1.00 97.19 105 ILE A N 1
ATOM 787 C CA . ILE A 1 105 ? -9.106 -0.223 1.902 1.00 97.19 105 ILE A CA 1
ATOM 788 C C . ILE A 1 105 ? -9.654 -0.476 0.492 1.00 97.19 105 ILE A C 1
ATOM 790 O O . ILE A 1 105 ? -9.136 0.084 -0.483 1.00 97.19 105 ILE A O 1
ATOM 794 N N . PRO A 1 106 ? -10.692 -1.317 0.358 1.00 97.81 106 PRO A N 1
ATOM 795 C CA . PRO A 1 106 ? -11.369 -1.543 -0.913 1.00 97.81 106 PRO A CA 1
ATOM 796 C C . PRO A 1 106 ? -11.874 -0.240 -1.554 1.00 97.81 106 PRO A C 1
ATOM 798 O O . PRO A 1 106 ? -12.312 0.687 -0.875 1.00 97.81 106 PRO A O 1
ATOM 801 N N . GLY A 1 107 ? -11.793 -0.158 -2.885 1.00 93.25 107 GLY A N 1
ATOM 802 C CA . GLY A 1 107 ? -12.304 0.987 -3.651 1.00 93.25 107 GLY A CA 1
ATOM 803 C C . GLY A 1 107 ? -11.518 2.297 -3.499 1.00 93.25 107 GLY A C 1
ATOM 804 O O . GLY A 1 107 ? -11.972 3.330 -3.982 1.00 93.25 107 GLY A O 1
ATOM 805 N N . GLN A 1 108 ? -10.352 2.285 -2.846 1.00 91.69 108 GLN A N 1
ATOM 806 C CA . GLN A 1 108 ? -9.478 3.454 -2.706 1.00 91.69 108 GLN A CA 1
ATOM 807 C C . GLN A 1 108 ? -8.124 3.241 -3.388 1.00 91.69 108 GLN A C 1
ATOM 809 O O . GLN A 1 108 ? -7.703 2.116 -3.668 1.00 91.69 108 GLN A O 1
ATOM 814 N N . ILE A 1 109 ? -7.419 4.349 -3.638 1.00 87.88 109 ILE A N 1
ATOM 815 C CA . ILE A 1 109 ? -6.047 4.308 -4.150 1.00 87.88 109 ILE A CA 1
ATOM 816 C C . ILE A 1 109 ? -5.124 3.575 -3.167 1.00 87.88 109 ILE A C 1
ATOM 818 O O . ILE A 1 109 ? -5.233 3.730 -1.948 1.00 87.88 109 ILE A O 1
ATOM 822 N N . GLY A 1 110 ? -4.160 2.824 -3.700 1.00 84.25 110 GLY A N 1
ATOM 823 C CA . GLY A 1 110 ? -3.248 1.977 -2.929 1.00 84.25 110 GLY A CA 1
ATOM 824 C C . GLY A 1 110 ? -2.449 2.734 -1.868 1.00 84.25 110 GLY A C 1
ATOM 825 O O . GLY A 1 110 ? -2.182 2.174 -0.812 1.00 84.25 110 GLY A O 1
ATOM 826 N N . GLY A 1 111 ? -2.165 4.024 -2.083 1.00 82.12 111 GLY A N 1
ATOM 827 C CA . GLY A 1 111 ? -1.489 4.870 -1.092 1.00 82.12 111 GLY A CA 1
ATOM 828 C C . GLY A 1 111 ? -2.255 5.023 0.229 1.00 82.12 111 GLY A C 1
ATOM 829 O O . GLY A 1 111 ? -1.655 5.247 1.269 1.00 82.12 111 GLY A O 1
ATOM 830 N N . ARG A 1 112 ? -3.583 4.846 0.252 1.00 87.44 112 ARG A N 1
ATOM 831 C CA . ARG A 1 112 ? -4.320 4.860 1.529 1.00 87.44 112 ARG A CA 1
ATOM 832 C C . ARG A 1 112 ? -4.150 3.557 2.320 1.00 87.44 112 ARG A C 1
ATOM 834 O O . ARG A 1 112 ? -4.338 3.557 3.530 1.00 87.44 112 ARG A O 1
ATOM 841 N N . SER A 1 113 ? -3.789 2.462 1.651 1.00 95.50 113 SER A N 1
ATOM 842 C CA . SER A 1 113 ? -3.616 1.130 2.241 1.00 95.50 113 SER A CA 1
ATOM 843 C C . SER A 1 113 ? -2.202 0.974 2.809 1.00 95.50 113 SER A C 1
ATOM 845 O O . SER A 1 113 ? -1.362 0.282 2.226 1.00 95.50 113 SER A O 1
ATOM 847 N N . VAL A 1 114 ? -1.944 1.671 3.920 1.00 92.56 114 VAL A N 1
ATOM 848 C CA . VAL A 1 114 ? -0.635 1.775 4.590 1.00 92.56 114 VAL A CA 1
ATOM 849 C C . VAL A 1 114 ? -0.044 0.396 4.891 1.00 92.56 114 VAL A C 1
ATOM 851 O O . VAL A 1 114 ? -0.718 -0.473 5.445 1.00 92.56 114 VAL A O 1
ATOM 854 N N . LYS A 1 115 ? 1.218 0.199 4.503 1.00 90.75 115 LYS A N 1
ATOM 855 C CA . LYS A 1 115 ? 2.017 -1.002 4.784 1.00 90.75 115 LYS A CA 1
ATOM 856 C C . LYS A 1 115 ? 2.809 -0.822 6.074 1.00 90.75 115 LYS A C 1
ATOM 858 O O . LYS A 1 115 ? 3.007 0.311 6.499 1.00 90.75 115 LYS A O 1
ATOM 863 N N . TRP A 1 116 ? 3.272 -1.934 6.650 1.00 88.56 116 TRP A N 1
ATOM 864 C CA . TRP A 1 116 ? 4.083 -1.930 7.873 1.00 88.56 116 TRP A CA 1
ATOM 865 C C . TRP A 1 116 ? 3.403 -1.105 8.967 1.00 88.56 116 TRP A C 1
ATOM 867 O O . TRP A 1 116 ? 4.021 -0.241 9.580 1.00 88.56 116 TRP A O 1
ATOM 877 N N . LEU A 1 117 ? 2.089 -1.306 9.106 1.00 83.38 117 LEU A N 1
ATOM 878 C CA . LEU A 1 117 ? 1.221 -0.459 9.908 1.00 83.38 117 LEU A CA 1
ATOM 879 C C . LEU A 1 117 ? 1.726 -0.403 11.340 1.00 83.38 117 LEU A C 1
ATOM 881 O O . LEU A 1 117 ? 2.115 -1.424 11.908 1.00 83.38 117 LEU A O 1
ATOM 885 N N . THR A 1 118 ? 1.623 0.785 11.923 1.00 65.31 118 THR A N 1
ATOM 886 C CA . THR A 1 118 ? 2.009 1.067 13.290 1.00 65.31 118 THR A CA 1
ATOM 887 C C . THR A 1 118 ? 0.743 1.232 14.208 1.00 65.31 118 THR A C 1
ATOM 889 O O . THR A 1 118 ? -0.184 1.937 13.851 1.00 65.31 118 THR A O 1
ATOM 892 N N . ILE A 1 119 ? 0.678 0.551 15.383 1.00 59.28 119 ILE A N 1
ATOM 893 C CA . ILE A 1 119 ? -0.140 0.712 16.621 1.00 59.28 119 ILE A CA 1
ATOM 894 C C . ILE A 1 119 ? 0.646 0.835 17.999 1.00 59.28 119 ILE A C 1
ATOM 896 O O . ILE A 1 119 ? 1.407 -0.045 18.369 1.00 59.28 119 ILE A O 1
ATOM 900 N N . THR A 1 120 ? 0.415 1.889 18.806 1.00 50.03 120 THR A N 1
ATOM 901 C CA . THR A 1 120 ? 0.923 2.286 20.157 1.00 50.03 120 THR A CA 1
ATOM 902 C C . THR A 1 120 ? -0.093 3.236 20.743 1.00 50.03 120 THR A C 1
ATOM 904 O O . THR A 1 120 ? -0.604 4.090 20.040 1.00 50.03 120 THR A O 1
ATOM 907 N N . LYS A 1 121 ? -0.315 3.122 22.043 1.00 48.41 121 LYS A N 1
ATOM 908 C CA . LYS A 1 121 ? -1.281 3.892 22.812 1.00 48.41 121 LYS A CA 1
ATOM 909 C C . LYS A 1 121 ? -0.594 5.101 23.463 1.00 48.41 121 LYS A C 1
ATOM 911 O O . LYS A 1 121 ? 0.386 4.903 24.173 1.00 48.41 121 LYS A O 1
ATOM 916 N N . GLU A 1 122 ? -1.120 6.311 23.275 1.00 52.53 122 GLU A N 1
ATOM 917 C CA . GLU A 1 122 ? -0.700 7.517 24.017 1.00 52.53 122 GLU A CA 1
ATOM 918 C C . GLU A 1 122 ? -1.706 7.855 25.146 1.00 52.53 122 GLU A C 1
ATOM 920 O O . GLU A 1 122 ? -2.872 7.450 25.098 1.00 52.53 122 GLU A O 1
ATOM 925 N N . GLU A 1 123 ? -1.250 8.553 26.195 1.00 47.16 123 GLU A N 1
ATOM 926 C CA . GLU A 1 123 ? -2.019 8.812 27.432 1.00 47.16 123 GLU A CA 1
ATOM 927 C C . GLU A 1 123 ? -3.156 9.845 27.255 1.00 47.16 123 GLU A C 1
ATOM 929 O O . GLU A 1 123 ? -4.199 9.726 27.899 1.00 47.16 123 GLU A O 1
ATOM 934 N N . ASP A 1 124 ? -3.037 10.777 26.300 1.00 49.88 124 ASP A N 1
ATOM 935 C CA . ASP A 1 124 ? -3.976 11.905 26.121 1.00 49.88 124 ASP A CA 1
ATOM 936 C C . ASP A 1 124 ? -5.069 11.645 25.054 1.00 49.88 124 ASP A C 1
ATOM 938 O O . ASP A 1 124 ? -5.979 12.452 24.791 1.00 49.88 124 ASP A O 1
ATOM 942 N N . GLY A 1 125 ? -5.026 10.470 24.425 1.00 50.53 125 GLY A N 1
ATOM 943 C CA . GLY A 1 125 ? -5.950 10.020 23.390 1.00 50.53 125 GLY A CA 1
ATOM 944 C C . GLY A 1 125 ? -5.420 8.802 22.634 1.00 50.53 125 GLY A C 1
ATOM 945 O O . GLY A 1 125 ? -4.225 8.549 22.598 1.00 50.53 125 GLY A O 1
ATOM 946 N N . CYS A 1 126 ? -6.313 8.037 22.000 1.00 41.09 126 CYS A N 1
ATOM 947 C CA . CYS A 1 126 ? -5.909 6.891 21.183 1.00 41.09 126 CYS A CA 1
ATOM 948 C C . CYS A 1 126 ? -5.337 7.358 19.836 1.00 41.09 126 CYS A C 1
ATOM 950 O O . CYS A 1 126 ? -6.073 7.506 18.861 1.00 41.09 126 CYS A O 1
ATOM 952 N N . SER A 1 127 ? -4.029 7.583 19.778 1.00 42.56 127 SER A N 1
ATOM 953 C CA . SER A 1 127 ? -3.241 7.251 18.592 1.00 42.56 127 SER A CA 1
ATOM 954 C C . SER A 1 127 ? -2.857 5.764 18.668 1.00 42.56 127 SER A C 1
ATOM 956 O O . SER A 1 127 ? -3.003 5.141 19.719 1.00 42.56 127 SER A O 1
ATOM 958 N N . LEU A 1 128 ? -2.505 5.173 17.526 1.00 38.38 128 LEU A N 1
ATOM 959 C CA . LEU A 1 128 ? -2.017 3.806 17.355 1.00 38.38 128 LEU A CA 1
ATOM 960 C C . LEU A 1 128 ? -0.724 3.953 16.470 1.00 38.38 128 LEU A C 1
ATOM 962 O O . LEU A 1 128 ? -0.896 4.253 15.301 1.00 38.38 128 LEU A O 1
ATOM 966 N N . LYS A 1 129 ? 0.530 3.789 16.981 1.00 42.66 129 LYS A N 1
ATOM 967 C CA . LYS A 1 129 ? 1.843 3.538 16.269 1.00 42.66 129 LYS A CA 1
ATOM 968 C C . LYS A 1 129 ? 2.762 2.338 16.769 1.00 42.66 129 LYS A C 1
ATOM 970 O O . LYS A 1 129 ? 3.289 2.384 17.847 1.00 42.66 129 LYS A O 1
ATOM 975 N N . PHE A 1 130 ? 3.049 1.249 16.059 1.00 37.19 130 PHE A N 1
ATOM 976 C CA . PHE A 1 130 ? 3.756 0.019 16.445 1.00 37.19 130 PHE A CA 1
ATOM 977 C C . PHE A 1 130 ? 5.217 0.290 16.174 1.00 37.19 130 PHE A C 1
ATOM 979 O O . PHE A 1 130 ? 5.566 0.915 15.173 1.00 37.19 130 PHE A O 1
ATOM 986 N N . ASP A 1 131 ? 6.058 -0.259 17.033 1.00 38.19 131 ASP A N 1
ATOM 987 C CA . ASP A 1 131 ? 7.472 -0.376 16.737 1.00 38.19 131 ASP A CA 1
ATOM 988 C C . ASP A 1 131 ? 7.661 -1.361 15.570 1.00 38.19 131 ASP A C 1
ATOM 990 O O . ASP A 1 131 ? 7.004 -2.405 15.502 1.00 38.19 131 ASP A O 1
ATOM 994 N N . HIS A 1 132 ? 8.563 -1.045 14.642 1.00 40.41 132 HIS A N 1
ATOM 995 C CA . HIS A 1 132 ? 8.935 -1.968 13.571 1.00 40.41 132 HIS A CA 1
ATOM 996 C C . HIS A 1 132 ? 9.605 -3.223 14.188 1.00 40.41 132 HIS A C 1
ATOM 998 O O . HIS A 1 132 ? 10.361 -3.095 15.158 1.00 40.41 132 HIS A O 1
ATOM 1004 N N . PRO A 1 133 ? 9.351 -4.449 13.681 1.00 41.81 133 PRO A N 1
ATOM 1005 C CA . PRO A 1 133 ? 9.999 -5.666 14.187 1.00 41.81 133 PRO A CA 1
ATOM 1006 C C . PRO A 1 133 ? 11.527 -5.624 14.086 1.00 41.81 133 PRO A C 1
ATOM 1008 O O . PRO A 1 133 ? 12.210 -5.961 15.048 1.00 41.81 133 PRO A O 1
ATOM 1011 N N . THR A 1 134 ? 12.060 -5.159 12.961 1.00 39.41 134 THR A N 1
ATOM 1012 C CA . THR A 1 134 ? 13.476 -4.775 12.753 1.00 39.41 134 THR A CA 1
ATOM 1013 C C . THR A 1 134 ? 13.602 -3.278 12.446 1.00 39.41 134 THR A C 1
ATOM 1015 O O . THR A 1 134 ? 12.629 -2.567 12.599 1.00 39.41 134 THR A O 1
ATOM 1018 N N . ILE A 1 135 ? 14.732 -2.744 11.997 1.00 43.84 135 ILE A N 1
ATOM 1019 C CA . ILE A 1 135 ? 14.769 -1.462 11.266 1.00 43.84 135 ILE A CA 1
ATOM 1020 C C . ILE A 1 135 ? 15.221 -1.795 9.836 1.00 43.84 135 ILE A C 1
ATOM 1022 O O . ILE A 1 135 ? 16.051 -2.692 9.683 1.00 43.84 135 ILE A O 1
ATOM 1026 N N . PRO A 1 136 ? 14.676 -1.166 8.776 1.00 34.34 136 PRO A N 1
ATOM 1027 C CA . PRO A 1 136 ? 15.192 -1.359 7.420 1.00 34.34 136 PRO A CA 1
ATOM 1028 C C . PRO A 1 136 ? 16.701 -1.056 7.338 1.00 34.34 136 PRO A C 1
ATOM 1030 O O . PRO A 1 136 ? 17.162 -0.121 7.986 1.00 34.34 136 PRO A O 1
ATOM 1033 N N . ALA A 1 137 ? 17.439 -1.798 6.500 1.00 39.22 137 ALA A N 1
ATOM 1034 C CA . ALA A 1 137 ? 18.912 -1.793 6.363 1.00 39.22 137 ALA A CA 1
ATOM 1035 C C . ALA A 1 137 ? 19.701 -2.522 7.483 1.00 39.22 137 ALA A C 1
ATOM 1037 O O . ALA A 1 137 ? 19.125 -3.107 8.394 1.00 39.22 137 ALA A O 1
ATOM 1038 N N . LEU A 1 138 ? 21.042 -2.532 7.390 1.00 38.41 138 LEU A N 1
ATOM 1039 C CA . LEU A 1 138 ? 22.000 -3.187 8.316 1.00 38.41 138 LEU A CA 1
ATOM 1040 C C . LEU A 1 138 ? 22.078 -2.542 9.722 1.00 38.41 138 LEU A C 1
ATOM 1042 O O . LEU A 1 138 ? 23.088 -2.647 10.418 1.00 38.41 138 LEU A O 1
ATOM 1046 N N . THR A 1 139 ? 21.039 -1.835 10.147 1.00 42.09 139 THR A N 1
ATOM 1047 C CA . THR A 1 139 ? 20.996 -1.111 11.420 1.00 42.09 139 THR A CA 1
ATOM 1048 C C . THR A 1 139 ? 20.310 -1.931 12.505 1.00 42.09 139 THR A C 1
ATOM 1050 O O . THR A 1 139 ? 19.259 -2.522 12.272 1.00 42.09 139 THR A O 1
ATOM 1053 N N . LYS A 1 140 ? 20.901 -1.935 13.705 1.00 47.22 140 LYS A N 1
ATOM 1054 C CA . LYS A 1 140 ? 20.323 -2.551 14.907 1.00 47.22 140 LYS A CA 1
ATOM 1055 C C . LYS A 1 140 ? 19.145 -1.714 15.425 1.00 47.22 140 LYS A C 1
ATOM 1057 O O . LYS A 1 140 ? 19.240 -0.487 15.471 1.00 47.22 140 LYS A O 1
ATOM 1062 N N . GLY A 1 141 ? 18.051 -2.374 15.793 1.00 53.03 141 GLY A N 1
ATOM 1063 C CA . GLY A 1 141 ? 16.864 -1.825 16.441 1.00 53.03 141 GLY A CA 1
ATOM 1064 C C . GLY A 1 141 ? 15.570 -2.583 16.105 1.00 53.03 141 GLY A C 1
ATOM 1065 O O . GLY A 1 141 ? 15.546 -3.528 15.315 1.00 53.03 141 GLY A O 1
ATOM 1066 N N . GLY A 1 142 ? 14.458 -2.126 16.688 1.00 60.19 142 GLY A N 1
ATOM 1067 C CA . GLY A 1 142 ? 13.133 -2.746 16.556 1.00 60.19 142 GLY A CA 1
ATOM 1068 C C . GLY A 1 142 ? 12.775 -3.654 17.736 1.00 60.19 142 GLY A C 1
ATOM 1069 O O . GLY A 1 142 ? 13.609 -3.965 18.588 1.00 60.19 142 GLY A O 1
ATOM 1070 N N . TRP A 1 143 ? 11.509 -4.059 17.841 1.00 58.12 143 TRP A N 1
ATOM 1071 C CA . TRP A 1 143 ? 11.053 -4.834 19.002 1.00 58.12 143 TRP A CA 1
ATOM 1072 C C . TRP A 1 143 ? 11.527 -6.292 18.993 1.00 58.12 143 TRP A C 1
ATOM 1074 O O . TRP A 1 143 ? 11.623 -6.882 20.063 1.00 58.12 143 TRP A O 1
ATOM 1084 N N . MET A 1 144 ? 11.889 -6.872 17.841 1.00 56.31 144 MET A N 1
ATOM 1085 C CA . MET A 1 144 ? 12.437 -8.234 17.810 1.00 56.31 144 MET A CA 1
ATOM 1086 C C . MET A 1 144 ? 13.821 -8.308 18.456 1.00 56.31 144 MET A C 1
ATOM 1088 O O . MET A 1 144 ? 14.156 -9.327 19.050 1.00 56.31 144 MET A O 1
ATOM 1092 N N . GLU A 1 145 ? 14.622 -7.242 18.367 1.00 64.19 145 GLU A N 1
ATOM 1093 C CA . GLU A 1 145 ? 15.902 -7.170 19.078 1.00 64.19 145 GLU A CA 1
ATOM 1094 C C . GLU A 1 145 ? 15.666 -7.021 20.585 1.00 64.19 145 GLU A C 1
ATOM 1096 O O . GLU A 1 145 ? 16.247 -7.780 21.350 1.00 64.19 145 GLU A O 1
ATOM 1101 N N . LYS A 1 146 ? 14.692 -6.194 21.001 1.00 63.81 146 LYS A N 1
ATOM 1102 C CA . LYS A 1 146 ? 14.253 -6.100 22.408 1.00 63.81 146 LYS A CA 1
ATOM 1103 C C . LYS A 1 146 ? 13.761 -7.449 22.957 1.00 63.81 146 LYS A C 1
ATOM 1105 O O . LYS A 1 146 ? 14.069 -7.799 24.090 1.00 63.81 146 LYS A O 1
ATOM 1110 N N . VAL A 1 147 ? 13.020 -8.226 22.162 1.00 61.44 147 VAL A N 1
ATOM 1111 C CA . VAL A 1 147 ? 12.537 -9.566 22.546 1.00 61.44 147 VAL A CA 1
ATOM 1112 C C . VAL A 1 147 ? 13.687 -10.572 22.619 1.00 61.44 147 VAL A C 1
ATOM 1114 O O . VAL A 1 147 ? 13.750 -11.334 23.581 1.00 61.44 147 VAL A O 1
ATOM 1117 N N . LYS A 1 148 ? 14.639 -10.535 21.676 1.00 62.91 148 LYS A N 1
ATOM 1118 C CA . LYS A 1 148 ? 15.867 -11.348 21.742 1.00 62.91 148 LYS A CA 1
ATOM 1119 C C . LYS A 1 148 ? 16.718 -11.004 22.970 1.00 62.91 148 LYS A C 1
ATOM 1121 O O . LYS A 1 148 ? 17.192 -11.912 23.642 1.00 62.91 148 LYS A O 1
ATOM 1126 N N . GLU A 1 149 ? 16.884 -9.719 23.288 1.00 70.00 149 GLU A N 1
ATOM 1127 C CA . GLU A 1 149 ? 17.602 -9.234 24.480 1.00 70.00 149 GLU A CA 1
ATOM 1128 C C . GLU A 1 149 ? 16.928 -9.675 25.788 1.00 70.00 149 GLU A C 1
ATOM 1130 O O . GLU A 1 149 ? 17.606 -9.944 26.777 1.00 70.00 149 GLU A O 1
ATOM 1135 N N . GLN A 1 150 ? 15.599 -9.796 25.786 1.00 65.12 150 GLN A N 1
ATOM 1136 C CA . GLN A 1 150 ? 14.802 -10.289 26.915 1.00 65.12 150 GLN A CA 1
ATOM 1137 C C . GLN A 1 150 ? 14.678 -11.823 26.954 1.00 65.12 150 GLN A C 1
ATOM 1139 O O . GLN A 1 150 ? 14.017 -12.360 27.843 1.00 65.12 150 GLN A O 1
ATOM 1144 N N . GLY A 1 151 ? 15.313 -12.538 26.018 1.00 61.47 151 GLY A N 1
ATOM 1145 C CA . GLY A 1 151 ? 15.313 -14.001 25.958 1.00 61.47 151 GLY A CA 1
ATOM 1146 C C . GLY A 1 151 ? 14.000 -14.629 25.474 1.00 61.47 151 GLY A C 1
ATOM 1147 O O . GLY A 1 151 ? 13.750 -15.796 25.766 1.00 61.47 151 GLY A O 1
ATOM 1148 N N . GLY A 1 152 ? 13.147 -13.875 24.775 1.00 58.34 152 GLY A N 1
ATOM 1149 C CA . GLY A 1 152 ? 11.914 -14.379 24.167 1.00 58.34 152 GLY A CA 1
ATOM 1150 C C . GLY A 1 152 ? 12.138 -14.978 22.776 1.00 58.34 152 GLY A C 1
ATOM 1151 O O . GLY A 1 152 ? 13.020 -14.547 22.029 1.00 58.34 152 GLY A O 1
ATOM 1152 N N . GLU A 1 153 ? 11.318 -15.960 22.401 1.00 54.41 153 GLU A N 1
ATOM 1153 C CA . GLU A 1 153 ? 11.341 -16.544 21.059 1.00 54.41 153 GLU A CA 1
ATOM 1154 C C . GLU A 1 153 ? 10.492 -15.719 20.080 1.00 54.41 153 GLU A C 1
ATOM 1156 O O . GLU A 1 153 ? 9.446 -15.173 20.421 1.00 54.41 153 GLU A O 1
ATOM 1161 N N . LEU A 1 154 ? 10.976 -15.588 18.840 1.00 50.59 154 LEU A N 1
ATOM 1162 C CA . LEU A 1 154 ? 10.329 -14.787 17.789 1.00 50.59 154 LEU A CA 1
ATOM 1163 C C . LEU A 1 154 ? 9.405 -15.598 16.876 1.00 50.59 154 LEU A C 1
ATOM 1165 O O . LEU A 1 154 ? 8.788 -15.061 15.963 1.00 50.59 154 LEU A O 1
ATOM 1169 N N . ILE A 1 155 ? 9.374 -16.909 17.049 1.00 46.81 155 ILE A N 1
ATOM 1170 C CA . ILE A 1 155 ? 8.648 -17.820 16.159 1.00 46.81 155 ILE A CA 1
ATOM 1171 C C . ILE A 1 155 ? 7.456 -18.472 16.854 1.00 46.81 155 ILE A C 1
ATOM 1173 O O . ILE A 1 155 ? 6.578 -19.000 16.179 1.00 46.81 155 ILE A O 1
ATOM 1177 N N . ASP A 1 156 ? 7.395 -18.394 18.183 1.00 47.44 156 ASP A N 1
ATOM 1178 C CA . ASP A 1 156 ? 6.343 -19.007 18.991 1.00 47.44 156 ASP A CA 1
ATOM 1179 C C . ASP A 1 156 ? 5.028 -18.203 18.969 1.00 47.44 156 ASP A C 1
ATOM 1181 O O . ASP A 1 156 ? 3.986 -18.708 19.376 1.00 47.44 156 ASP A O 1
ATOM 1185 N N . GLY A 1 157 ? 5.052 -16.963 18.462 1.00 45.94 157 GLY A N 1
ATOM 1186 C CA . GLY A 1 157 ? 3.896 -16.064 18.429 1.00 45.94 157 GLY A CA 1
ATOM 1187 C C . GLY A 1 157 ? 3.534 -15.459 19.789 1.00 45.94 157 GLY A C 1
ATOM 1188 O O . GLY A 1 157 ? 2.553 -14.718 19.877 1.00 45.94 157 GLY A O 1
ATOM 1189 N N . PHE A 1 158 ? 4.328 -15.738 20.825 1.00 45.00 158 PHE A N 1
ATOM 1190 C CA . PHE A 1 158 ? 4.134 -15.265 22.188 1.00 45.00 158 PHE A CA 1
ATOM 1191 C C . PHE A 1 158 ? 5.188 -14.238 22.626 1.00 45.00 158 PHE A C 1
ATOM 1193 O O . PHE A 1 158 ? 4.966 -13.535 23.613 1.00 45.00 158 PHE A O 1
ATOM 1200 N N . TRP A 1 159 ? 6.288 -14.069 21.884 1.00 53.34 159 TRP A N 1
ATOM 1201 C CA . TRP A 1 159 ? 7.164 -12.885 21.953 1.00 53.34 159 TRP A CA 1
ATOM 1202 C C . TRP A 1 159 ? 7.682 -12.559 23.369 1.00 53.34 159 TRP A C 1
ATOM 1204 O O . TRP A 1 159 ? 7.784 -11.393 23.750 1.00 53.34 159 TRP A O 1
ATOM 1214 N N . GLY A 1 160 ? 7.964 -13.590 24.174 1.00 50.22 160 GLY A N 1
ATOM 1215 C CA . GLY A 1 160 ? 8.396 -13.458 25.575 1.00 50.22 160 GLY A CA 1
ATOM 1216 C C . GLY A 1 160 ? 7.290 -13.621 26.631 1.00 50.22 160 GLY A C 1
ATOM 1217 O O . GLY A 1 160 ? 7.590 -13.686 27.823 1.00 50.22 160 GLY A O 1
ATOM 1218 N N . THR A 1 161 ? 6.021 -13.770 26.239 1.00 45.72 161 THR A N 1
ATOM 1219 C CA . THR A 1 161 ? 4.956 -14.222 27.153 1.00 45.72 161 THR A CA 1
ATOM 1220 C C . THR A 1 161 ? 4.921 -15.749 27.201 1.00 45.72 161 THR A C 1
ATOM 1222 O O . THR A 1 161 ? 4.386 -16.395 26.319 1.00 45.72 161 THR A O 1
ATOM 1225 N N . ARG A 1 162 ? 5.527 -16.365 28.224 1.00 40.06 162 ARG A N 1
ATOM 1226 C CA . ARG A 1 162 ? 5.584 -17.836 28.380 1.00 40.06 162 ARG A CA 1
ATOM 1227 C C . ARG A 1 162 ? 4.232 -18.514 28.090 1.00 40.06 162 ARG A C 1
ATOM 1229 O O . ARG A 1 162 ? 3.308 -18.412 28.895 1.00 40.06 162 ARG A O 1
ATOM 1236 N N . SER A 1 163 ? 4.162 -19.274 26.999 1.00 36.75 163 SER A N 1
ATOM 1237 C CA . SER A 1 163 ? 3.128 -20.282 26.760 1.00 36.75 163 SER A CA 1
ATOM 1238 C C . SER A 1 163 ? 3.739 -21.674 26.932 1.00 36.75 163 SER A C 1
ATOM 1240 O O . SER A 1 163 ? 4.850 -21.940 26.485 1.00 36.75 163 SER A O 1
ATOM 1242 N N . LEU A 1 164 ? 3.045 -22.548 27.662 1.00 36.84 164 LEU A N 1
ATOM 1243 C CA . LEU A 1 164 ? 3.572 -23.780 28.269 1.00 36.84 164 LEU A CA 1
ATOM 1244 C C . LEU A 1 164 ? 3.768 -24.969 27.304 1.00 36.84 164 LEU A C 1
ATOM 1246 O O . LEU A 1 164 ? 3.809 -26.107 27.766 1.00 36.84 164 LEU A O 1
ATOM 1250 N N . VAL A 1 165 ? 3.865 -24.769 25.986 1.00 38.06 165 VAL A N 1
ATOM 1251 C CA . VAL A 1 165 ? 3.895 -25.902 25.043 1.00 38.06 165 VAL A CA 1
ATOM 1252 C C . VAL A 1 165 ? 4.816 -25.624 23.853 1.00 38.06 165 VAL A C 1
ATOM 1254 O O . VAL A 1 165 ? 4.560 -24.714 23.072 1.00 38.06 165 VAL A O 1
ATOM 1257 N N . THR A 1 166 ? 5.880 -26.420 23.710 1.00 35.16 166 THR A N 1
ATOM 1258 C CA . THR A 1 166 ? 6.894 -26.314 22.645 1.00 35.16 166 THR A CA 1
ATOM 1259 C C . THR A 1 166 ? 6.754 -27.464 21.642 1.00 35.16 166 THR A C 1
ATOM 1261 O O . THR A 1 166 ? 6.593 -28.615 22.046 1.00 35.16 166 THR A O 1
ATOM 1264 N N . ALA A 1 167 ? 6.876 -27.175 20.342 1.00 32.41 167 ALA A N 1
ATOM 1265 C CA . ALA A 1 167 ? 7.093 -28.172 19.287 1.00 32.41 167 ALA A CA 1
ATOM 1266 C C . ALA A 1 167 ? 8.249 -27.712 18.366 1.00 32.41 167 ALA A C 1
ATOM 1268 O O . ALA A 1 167 ? 8.381 -26.505 18.159 1.00 32.41 167 ALA A O 1
ATOM 1269 N N . PRO A 1 168 ? 9.095 -28.615 17.824 1.00 39.41 168 PRO A N 1
ATOM 1270 C CA . PRO A 1 168 ? 10.329 -28.231 17.133 1.00 39.41 168 PRO A CA 1
ATOM 1271 C C . PRO A 1 168 ? 10.148 -28.062 15.613 1.00 39.41 168 PRO A C 1
ATOM 1273 O O . PRO A 1 168 ? 9.298 -28.715 15.010 1.00 39.41 168 PRO A O 1
ATOM 1276 N N . SER A 1 169 ? 10.988 -27.226 14.985 1.00 35.41 169 SER A N 1
ATOM 1277 C CA . SER A 1 169 ? 11.057 -27.051 13.522 1.00 35.41 169 SER A CA 1
ATOM 1278 C C . SER A 1 169 ? 12.502 -27.105 13.002 1.00 35.41 169 SER A C 1
ATOM 1280 O O . SER A 1 169 ? 13.421 -26.638 13.671 1.00 35.41 169 SER A O 1
ATOM 1282 N N . GLU A 1 170 ? 12.682 -27.728 11.831 1.00 40.91 170 GLU A N 1
ATOM 1283 C CA . GLU A 1 170 ? 13.957 -27.982 11.137 1.00 40.91 170 GLU A CA 1
ATOM 1284 C C . GLU A 1 170 ? 14.327 -26.864 10.138 1.00 40.91 170 GLU A C 1
ATOM 1286 O O . GLU A 1 170 ? 13.457 -26.254 9.514 1.00 40.91 170 GLU A O 1
ATOM 1291 N N . GLU A 1 171 ? 15.631 -26.639 9.939 1.00 37.06 171 GLU A N 1
ATOM 1292 C CA . GLU A 1 171 ? 16.205 -25.624 9.040 1.00 37.06 171 GLU A CA 1
ATOM 1293 C C . GLU A 1 171 ? 16.465 -26.143 7.610 1.00 37.06 171 GLU A C 1
ATOM 1295 O O . GLU A 1 171 ? 16.904 -27.277 7.409 1.00 37.06 171 GLU A O 1
ATOM 1300 N N . LYS A 1 172 ? 16.306 -25.272 6.597 1.00 35.69 172 LYS A N 1
ATOM 1301 C CA . LYS A 1 172 ? 16.857 -25.475 5.242 1.00 35.69 172 LYS A CA 1
ATOM 1302 C C . LYS A 1 172 ? 17.798 -24.339 4.833 1.00 35.69 172 LYS A C 1
ATOM 1304 O O . LYS A 1 172 ? 17.467 -23.163 4.938 1.00 35.69 172 LYS A O 1
ATOM 1309 N N . SER A 1 173 ? 18.958 -24.753 4.328 1.00 38.12 173 SER A N 1
ATOM 1310 C CA . SER A 1 173 ? 20.088 -23.955 3.839 1.00 38.12 173 SER A CA 1
ATOM 1311 C C . SER A 1 173 ? 19.825 -23.326 2.458 1.00 38.12 173 SER A C 1
ATOM 1313 O O . SER A 1 173 ? 19.213 -23.954 1.594 1.00 38.12 173 SER A O 1
ATOM 1315 N N . SER A 1 174 ? 20.305 -22.092 2.249 1.00 34.09 174 SER A N 1
ATOM 1316 C CA . SER A 1 174 ? 20.233 -21.334 0.991 1.00 34.09 174 SER A CA 1
ATOM 1317 C C . SER A 1 174 ? 21.555 -21.375 0.207 1.00 34.09 174 SER A C 1
ATOM 1319 O O . SER A 1 174 ? 22.641 -21.302 0.781 1.00 34.09 174 SER A O 1
ATOM 1321 N N . LEU A 1 175 ? 21.465 -21.460 -1.125 1.00 40.81 175 LEU A N 1
ATOM 1322 C CA . LEU A 1 175 ? 22.587 -21.335 -2.064 1.00 40.81 175 LEU A CA 1
ATOM 1323 C C . LEU A 1 175 ? 22.461 -20.010 -2.834 1.00 40.81 175 LEU A C 1
ATOM 1325 O O . LEU A 1 175 ? 21.371 -19.657 -3.280 1.00 40.81 175 LEU A O 1
ATOM 1329 N N . VAL A 1 176 ? 23.569 -19.281 -2.991 1.00 41.59 176 VAL A N 1
ATOM 1330 C CA . VAL A 1 176 ? 23.634 -17.971 -3.666 1.00 41.59 176 VAL A CA 1
ATOM 1331 C C . VAL A 1 176 ? 23.953 -18.161 -5.155 1.00 41.59 176 VAL A C 1
ATOM 1333 O O . VAL A 1 176 ? 24.931 -18.826 -5.491 1.00 41.59 176 VAL A O 1
ATOM 1336 N N . VAL A 1 177 ? 23.156 -17.565 -6.049 1.00 47.19 177 VAL A N 1
ATOM 1337 C CA . VAL A 1 177 ? 23.363 -17.580 -7.513 1.00 47.19 177 VAL A CA 1
ATOM 1338 C C . VAL A 1 177 ? 24.113 -16.311 -7.949 1.00 47.19 177 VAL A C 1
ATOM 1340 O O . VAL A 1 177 ? 23.701 -15.207 -7.604 1.00 47.19 177 VAL A O 1
ATOM 1343 N N . LYS A 1 178 ? 25.207 -16.454 -8.716 1.00 50.44 178 LYS A N 1
ATOM 1344 C CA . LYS A 1 178 ? 25.974 -15.341 -9.319 1.00 50.44 178 LYS A CA 1
ATOM 1345 C C . LYS A 1 178 ? 25.398 -15.015 -10.705 1.00 50.44 178 LYS A C 1
ATOM 1347 O O . LYS A 1 178 ? 25.400 -15.877 -11.575 1.00 50.44 178 LYS A O 1
ATOM 1352 N N . MET A 1 179 ? 24.927 -13.781 -10.901 1.00 53.59 179 MET A N 1
ATOM 1353 C CA . MET A 1 179 ? 24.240 -13.316 -12.125 1.00 53.59 179 MET A CA 1
ATOM 1354 C C . MET A 1 179 ? 25.162 -12.595 -13.131 1.00 53.59 179 MET A C 1
ATOM 1356 O O . MET A 1 179 ? 24.669 -11.962 -14.060 1.00 53.59 179 MET A O 1
ATOM 1360 N N . THR A 1 180 ? 26.488 -12.652 -12.957 1.0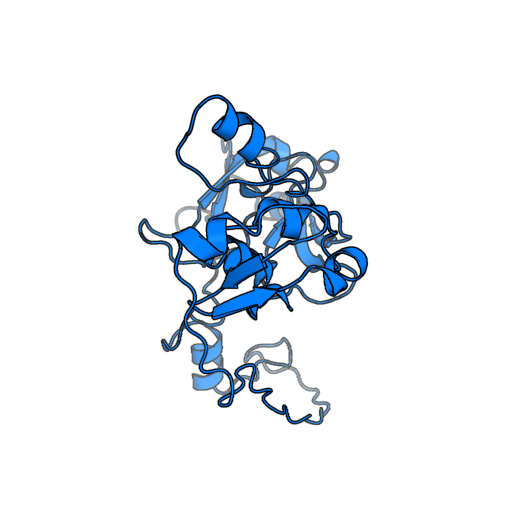0 58.62 180 THR A N 1
ATOM 1361 C CA . THR A 1 180 ? 27.461 -12.002 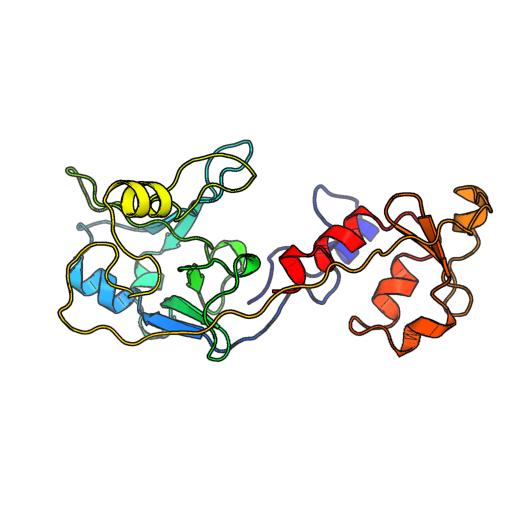-13.855 1.00 58.62 180 THR A CA 1
ATOM 1362 C C . THR A 1 180 ? 28.380 -13.022 -14.524 1.00 58.62 180 THR A C 1
ATOM 1364 O O . THR A 1 180 ? 28.954 -13.883 -13.851 1.00 58.62 180 THR A O 1
ATOM 1367 N N . ASP A 1 181 ? 28.523 -12.903 -15.848 1.00 68.00 181 ASP A N 1
ATOM 1368 C CA . ASP A 1 181 ? 29.446 -13.697 -16.663 1.00 68.00 181 ASP A CA 1
ATOM 1369 C C . ASP A 1 181 ? 30.739 -12.901 -16.910 1.00 68.00 181 ASP A C 1
ATOM 1371 O O . ASP A 1 181 ? 30.749 -11.891 -17.618 1.00 68.00 181 ASP A O 1
ATOM 1375 N N . ASP A 1 182 ? 31.842 -13.362 -16.315 1.00 74.56 182 ASP A N 1
ATOM 1376 C CA . ASP A 1 182 ? 33.151 -12.701 -16.383 1.00 74.56 182 ASP A CA 1
ATOM 1377 C C . ASP A 1 182 ? 33.786 -12.770 -17.798 1.00 74.56 182 ASP A C 1
ATOM 1379 O O . ASP A 1 182 ? 34.830 -12.159 -18.052 1.00 74.56 182 ASP A O 1
ATOM 1383 N N . HIS A 1 183 ? 33.184 -13.507 -18.742 1.00 73.69 183 HIS A N 1
ATOM 1384 C CA . HIS A 1 183 ? 33.682 -13.668 -20.109 1.00 73.69 183 HIS A CA 1
ATOM 1385 C C . HIS A 1 183 ? 33.172 -12.601 -21.094 1.00 73.69 183 HIS A C 1
ATOM 1387 O O . HIS A 1 183 ? 33.724 -12.482 -22.194 1.00 73.69 183 HIS A O 1
ATOM 1393 N N . VAL A 1 184 ? 32.176 -11.787 -20.726 1.00 73.38 184 VAL A N 1
ATOM 1394 C CA . VAL A 1 184 ? 31.622 -10.743 -21.607 1.00 73.38 184 VAL A CA 1
ATOM 1395 C C . VAL A 1 184 ? 32.502 -9.485 -21.569 1.00 73.38 184 VAL A C 1
ATOM 1397 O O . VAL A 1 184 ? 32.544 -8.771 -20.573 1.00 73.38 184 VAL A O 1
ATOM 1400 N N . LYS A 1 185 ? 33.217 -9.197 -22.670 1.00 80.50 185 LYS A N 1
ATOM 1401 C CA . LYS A 1 185 ? 34.175 -8.067 -22.779 1.00 80.50 185 LYS A CA 1
ATOM 1402 C C . LYS A 1 185 ? 33.769 -6.960 -23.758 1.00 80.50 185 LYS A C 1
ATOM 1404 O O . LYS A 1 185 ? 34.495 -5.978 -23.899 1.00 80.50 185 LYS A O 1
ATOM 1409 N N . ARG A 1 186 ? 32.662 -7.131 -24.488 1.00 88.00 186 ARG A N 1
ATOM 1410 C CA . ARG A 1 186 ? 32.198 -6.145 -25.475 1.00 88.00 186 ARG A CA 1
ATOM 1411 C C . ARG A 1 186 ? 31.614 -4.935 -24.751 1.00 88.00 186 ARG A C 1
ATOM 1413 O O . ARG A 1 186 ? 30.737 -5.092 -23.910 1.00 88.00 186 ARG A O 1
ATOM 1420 N N . ILE A 1 187 ? 32.082 -3.749 -25.124 1.00 87.31 187 ILE A N 1
ATOM 1421 C CA . ILE A 1 187 ? 31.543 -2.467 -24.666 1.00 87.31 187 ILE A CA 1
ATOM 1422 C C . ILE A 1 187 ? 30.612 -1.944 -25.758 1.00 87.31 187 ILE A C 1
ATOM 1424 O O . ILE A 1 187 ? 30.971 -1.992 -26.933 1.00 87.31 187 ILE A O 1
ATOM 1428 N N . ILE A 1 188 ? 29.432 -1.479 -25.360 1.00 90.81 188 ILE A N 1
ATOM 1429 C CA . ILE A 1 188 ? 28.402 -0.921 -26.241 1.00 90.81 188 ILE A CA 1
ATOM 1430 C C . ILE A 1 188 ? 28.127 0.504 -25.775 1.00 90.81 188 ILE A C 1
ATOM 1432 O O . ILE A 1 188 ? 27.998 0.730 -24.571 1.00 90.81 188 ILE A O 1
ATOM 1436 N N . THR A 1 189 ? 28.093 1.460 -26.703 1.00 92.12 189 THR A N 1
ATOM 1437 C CA . THR A 1 189 ? 27.795 2.862 -26.369 1.00 92.12 189 THR A CA 1
ATOM 1438 C C . THR A 1 189 ? 26.290 3.102 -26.307 1.00 92.12 189 THR A C 1
ATOM 1440 O O . THR A 1 189 ? 25.505 2.312 -26.832 1.00 92.12 189 THR A O 1
ATOM 1443 N N . GLU A 1 190 ? 25.867 4.204 -25.689 1.00 87.00 190 GLU A N 1
ATOM 1444 C CA . GLU A 1 190 ? 24.449 4.585 -25.670 1.00 87.00 190 GLU A CA 1
ATOM 1445 C C . GLU A 1 190 ? 23.905 4.823 -27.085 1.00 87.00 190 GLU A C 1
ATOM 1447 O O . GLU A 1 190 ? 22.776 4.441 -27.385 1.00 87.00 190 GLU A O 1
ATOM 1452 N N . GLU A 1 191 ? 24.712 5.392 -27.986 1.00 89.50 191 GLU A N 1
ATOM 1453 C CA . GLU A 1 191 ? 24.312 5.606 -29.377 1.00 89.50 191 GLU A CA 1
ATOM 1454 C C . GLU A 1 191 ? 24.069 4.283 -30.102 1.00 89.50 191 GLU A C 1
ATOM 1456 O O . GLU A 1 191 ? 23.072 4.163 -30.813 1.00 89.50 191 GLU A O 1
ATOM 1461 N N . GLU A 1 192 ? 24.945 3.293 -29.907 1.00 92.12 192 GLU A N 1
ATOM 1462 C CA . GLU A 1 192 ? 24.775 1.948 -30.463 1.00 92.12 192 GLU A CA 1
ATOM 1463 C C . GLU A 1 192 ? 23.541 1.273 -29.864 1.00 92.12 192 GLU A C 1
ATOM 1465 O O . GLU A 1 192 ? 22.684 0.802 -30.610 1.00 92.12 192 GLU A O 1
ATOM 1470 N N . LEU A 1 193 ? 23.401 1.304 -28.534 1.00 91.75 193 LEU A N 1
ATOM 1471 C CA . LEU A 1 193 ? 22.248 0.739 -27.838 1.00 91.75 193 LEU A CA 1
ATOM 1472 C C . LEU A 1 193 ? 20.939 1.320 -28.383 1.00 91.75 193 LEU A C 1
ATOM 1474 O O . LEU A 1 193 ? 20.031 0.558 -28.693 1.00 91.75 193 LEU A O 1
ATOM 1478 N N . SER A 1 194 ? 20.868 2.638 -28.593 1.00 90.06 194 SER A N 1
ATOM 1479 C CA . SER A 1 194 ? 19.661 3.327 -29.072 1.00 90.06 194 SER A CA 1
ATOM 1480 C C . SER A 1 194 ? 19.145 2.865 -30.438 1.00 90.06 194 SER A C 1
ATOM 1482 O O . SER A 1 194 ? 17.975 3.097 -30.749 1.00 90.06 194 SER A O 1
ATOM 1484 N N . GLN A 1 195 ? 19.982 2.200 -31.245 1.00 93.44 195 GLN A N 1
ATOM 1485 C CA . GLN A 1 195 ? 19.574 1.635 -32.535 1.00 93.44 195 GLN A CA 1
ATOM 1486 C C . GLN A 1 195 ? 18.792 0.322 -32.396 1.00 93.44 195 GLN A C 1
ATOM 1488 O O . GLN A 1 195 ? 18.057 -0.045 -33.313 1.00 93.44 195 GLN A O 1
ATOM 1493 N N . HIS A 1 196 ? 18.917 -0.360 -31.258 1.00 91.44 196 HIS A N 1
ATOM 1494 C CA . HIS A 1 196 ? 18.302 -1.657 -30.973 1.00 91.44 196 HIS A CA 1
ATOM 1495 C C . HIS A 1 196 ? 16.975 -1.485 -30.217 1.00 91.44 196 HIS A C 1
ATOM 1497 O O . HIS A 1 196 ? 16.846 -1.853 -29.044 1.00 91.44 196 HIS A O 1
ATOM 1503 N N . ASN A 1 197 ? 16.006 -0.852 -30.887 1.00 88.12 197 ASN A N 1
ATOM 1504 C CA . ASN A 1 197 ? 14.737 -0.404 -30.304 1.00 88.12 197 ASN A CA 1
ATOM 1505 C C . ASN A 1 197 ? 13.476 -0.948 -31.006 1.00 88.12 197 ASN A C 1
ATOM 1507 O O . ASN A 1 197 ? 12.435 -0.284 -31.028 1.00 88.12 197 ASN A O 1
ATOM 1511 N N . LYS A 1 198 ? 13.574 -2.126 -31.633 1.00 89.62 198 LYS A N 1
ATOM 1512 C CA . LYS A 1 198 ? 12.489 -2.729 -32.425 1.00 89.62 198 LYS A CA 1
ATOM 1513 C C . LYS A 1 198 ? 12.001 -4.035 -31.812 1.00 89.62 198 LYS A C 1
ATOM 1515 O O . LYS A 1 198 ? 12.725 -4.702 -31.082 1.00 89.62 198 LYS A O 1
ATOM 1520 N N . ASP A 1 199 ? 10.788 -4.437 -32.175 1.00 84.56 199 ASP A N 1
ATOM 1521 C CA . ASP A 1 199 ? 10.148 -5.670 -31.696 1.00 84.56 199 ASP A CA 1
ATOM 1522 C C . ASP A 1 199 ? 10.918 -6.949 -32.076 1.00 84.56 199 ASP A C 1
ATOM 1524 O O . ASP A 1 199 ? 10.783 -7.972 -31.410 1.00 84.56 199 ASP A O 1
ATOM 1528 N N . ASP A 1 200 ? 11.717 -6.901 -33.143 1.00 89.62 200 ASP A N 1
ATOM 1529 C CA . ASP A 1 200 ? 12.592 -7.974 -33.622 1.00 89.62 200 ASP A CA 1
ATOM 1530 C C . ASP A 1 200 ? 14.085 -7.715 -33.342 1.00 89.62 200 ASP A C 1
ATOM 1532 O O . ASP A 1 200 ? 14.935 -8.487 -33.782 1.00 89.62 200 ASP A O 1
ATOM 1536 N N . ASP A 1 201 ? 14.404 -6.647 -32.605 1.00 92.00 201 ASP A N 1
ATOM 1537 C CA . ASP A 1 201 ? 15.761 -6.265 -32.208 1.00 92.00 201 ASP A CA 1
ATOM 1538 C C . ASP A 1 201 ? 15.715 -5.417 -30.925 1.00 92.00 201 ASP A C 1
ATOM 1540 O O . ASP A 1 201 ? 15.861 -4.191 -30.947 1.00 92.00 201 ASP A O 1
ATOM 1544 N N . ALA A 1 202 ? 15.429 -6.081 -29.801 1.00 91.69 202 ALA A N 1
ATOM 1545 C CA . ALA A 1 202 ? 15.123 -5.440 -28.523 1.00 91.69 202 ALA A CA 1
ATOM 1546 C C . ALA A 1 202 ? 16.274 -5.613 -27.525 1.00 91.69 202 ALA A C 1
ATOM 1548 O O . ALA A 1 202 ? 16.421 -6.670 -26.898 1.00 91.69 202 ALA A O 1
ATOM 1549 N N . TRP A 1 203 ? 17.108 -4.578 -27.386 1.00 94.25 203 TRP A N 1
ATOM 1550 C CA . TRP A 1 203 ? 18.226 -4.575 -26.437 1.00 94.25 203 TRP A CA 1
ATOM 1551 C C . TRP A 1 203 ? 17.998 -3.519 -25.366 1.00 94.25 203 TRP A C 1
ATOM 1553 O O . TRP A 1 203 ? 17.451 -2.461 -25.648 1.00 94.25 203 TRP A O 1
ATOM 1563 N N . PHE A 1 204 ? 18.440 -3.771 -24.142 1.00 91.94 204 PHE A N 1
ATOM 1564 C CA . PHE A 1 204 ? 18.337 -2.801 -23.050 1.00 91.94 204 PHE A CA 1
ATOM 1565 C C . PHE A 1 204 ? 19.533 -2.922 -22.109 1.00 91.94 204 PHE A C 1
ATOM 1567 O O . PHE A 1 204 ? 20.180 -3.972 -22.055 1.00 91.94 204 PHE A O 1
ATOM 1574 N N . ALA A 1 205 ? 19.823 -1.862 -21.353 1.00 90.75 205 ALA A N 1
ATOM 1575 C CA . ALA A 1 205 ? 20.848 -1.903 -20.314 1.00 90.75 205 ALA A CA 1
ATOM 1576 C C . ALA A 1 205 ? 20.241 -2.031 -18.908 1.00 90.75 205 ALA A C 1
ATOM 1578 O O . ALA A 1 205 ? 19.207 -1.440 -18.615 1.00 90.75 205 ALA A O 1
ATOM 1579 N N . VAL A 1 206 ? 20.886 -2.810 -18.037 1.00 87.31 206 VAL A N 1
ATOM 1580 C CA . VAL A 1 206 ? 20.602 -2.880 -16.596 1.00 87.31 206 VAL A CA 1
ATOM 1581 C C . VAL A 1 206 ? 21.925 -2.898 -15.842 1.00 87.31 206 VAL A C 1
ATOM 1583 O O . VAL A 1 206 ? 22.769 -3.764 -16.075 1.00 87.31 206 VAL A O 1
ATOM 1586 N N . ASN A 1 207 ? 22.098 -1.957 -14.917 1.00 85.19 207 ASN A N 1
ATOM 1587 C CA . ASN A 1 207 ? 23.295 -1.758 -14.101 1.00 85.19 207 ASN A CA 1
ATOM 1588 C C . ASN A 1 207 ? 24.585 -1.694 -14.934 1.00 85.19 207 ASN A C 1
ATOM 1590 O O . ASN A 1 207 ? 25.599 -2.284 -14.568 1.00 85.19 207 ASN A O 1
ATOM 1594 N N . GLY A 1 208 ? 24.534 -1.007 -16.080 1.00 83.62 208 GLY A N 1
ATOM 1595 C CA . GLY A 1 208 ? 25.674 -0.867 -16.992 1.00 83.62 208 GLY A CA 1
ATOM 1596 C C . GLY A 1 208 ? 25.972 -2.097 -17.858 1.00 83.62 208 GLY A C 1
ATOM 1597 O O . GLY A 1 208 ? 26.965 -2.096 -18.582 1.00 83.62 208 GLY A O 1
ATOM 1598 N N . HIS A 1 209 ? 25.129 -3.132 -17.822 1.00 87.69 209 HIS A N 1
ATOM 1599 C CA . HIS A 1 209 ? 25.242 -4.311 -18.683 1.00 87.69 209 HIS A CA 1
ATOM 1600 C C . HIS A 1 209 ? 24.151 -4.314 -19.748 1.00 87.69 209 HIS A C 1
ATOM 1602 O O . HIS A 1 209 ? 22.990 -4.087 -19.427 1.00 87.69 209 HIS A O 1
ATOM 1608 N N . VAL A 1 210 ? 24.513 -4.607 -20.999 1.00 90.81 210 VAL A N 1
ATOM 1609 C CA . VAL A 1 210 ? 23.577 -4.662 -22.132 1.00 90.81 210 VAL A CA 1
ATOM 1610 C C . VAL A 1 210 ? 23.113 -6.095 -22.376 1.00 90.81 210 VAL A C 1
ATOM 1612 O O . VAL A 1 210 ? 23.931 -7.011 -22.470 1.00 90.81 210 VAL A O 1
ATOM 1615 N N . TYR A 1 211 ? 21.803 -6.271 -22.522 1.00 89.88 211 TYR A N 1
ATOM 1616 C CA . TYR A 1 211 ? 21.147 -7.550 -22.771 1.00 89.88 211 TYR A CA 1
ATOM 1617 C C . TYR A 1 211 ? 20.377 -7.489 -24.088 1.00 89.88 211 TYR A C 1
ATOM 1619 O O . TYR A 1 211 ? 19.604 -6.560 -24.310 1.00 89.88 211 TYR A O 1
ATOM 1627 N N . ASN A 1 212 ? 20.552 -8.503 -24.939 1.00 92.88 212 ASN A N 1
ATOM 1628 C CA . ASN A 1 212 ? 19.671 -8.745 -26.079 1.00 92.88 212 ASN A CA 1
ATOM 1629 C C . ASN A 1 212 ? 18.548 -9.680 -25.622 1.00 92.88 212 ASN A C 1
ATOM 1631 O O . ASN A 1 212 ? 18.801 -10.837 -25.287 1.00 92.88 212 ASN A O 1
ATOM 1635 N N . ALA A 1 213 ? 17.319 -9.174 -25.602 1.00 90.75 213 ALA A N 1
ATOM 1636 C CA . ALA A 1 213 ? 16.158 -9.908 -25.118 1.00 90.75 213 ALA A CA 1
ATOM 1637 C C . ALA A 1 213 ? 15.205 -10.353 -26.229 1.00 90.75 213 ALA A C 1
ATOM 1639 O O . ALA A 1 213 ? 14.140 -10.881 -25.922 1.00 90.75 213 ALA A O 1
ATOM 1640 N N . THR A 1 214 ? 15.588 -10.185 -27.497 1.00 91.19 214 THR A N 1
ATOM 1641 C CA . THR A 1 214 ? 14.755 -10.472 -28.677 1.00 91.19 214 THR A CA 1
ATOM 1642 C C . THR A 1 214 ? 14.129 -11.870 -28.629 1.00 91.19 214 THR A C 1
ATOM 1644 O O . THR A 1 214 ? 12.915 -12.018 -28.748 1.00 91.19 214 THR A O 1
ATOM 1647 N N . GLU A 1 215 ? 14.933 -12.898 -28.349 1.00 91.88 215 GLU A N 1
ATOM 1648 C CA . GLU A 1 215 ? 14.456 -14.288 -28.249 1.00 91.88 215 GLU A CA 1
ATOM 1649 C C . GLU A 1 215 ? 13.607 -14.544 -26.992 1.00 91.88 215 GLU A C 1
ATOM 1651 O O . GLU A 1 215 ? 12.787 -15.456 -26.963 1.00 91.88 215 GLU A O 1
ATOM 1656 N N . TYR A 1 216 ? 13.769 -13.720 -25.954 1.00 87.38 216 TYR A N 1
ATOM 1657 C CA . TYR A 1 216 ? 13.093 -13.873 -24.665 1.00 87.38 216 TYR A CA 1
ATOM 1658 C C . TYR A 1 216 ? 11.781 -13.078 -24.562 1.00 87.38 216 TYR A C 1
ATOM 1660 O O . TYR A 1 216 ? 11.035 -13.236 -23.597 1.00 87.38 216 TYR A O 1
ATOM 1668 N N . LEU A 1 217 ? 11.451 -12.241 -25.554 1.00 86.06 217 LEU A N 1
ATOM 1669 C CA . LEU A 1 217 ? 10.269 -11.372 -25.516 1.00 86.06 217 LEU A CA 1
ATOM 1670 C C . LEU A 1 217 ? 8.972 -12.136 -25.218 1.00 86.06 217 LEU A C 1
ATOM 1672 O O . LEU A 1 217 ? 8.141 -11.660 -24.446 1.00 86.06 217 LEU A O 1
ATOM 1676 N N . LYS A 1 218 ? 8.800 -13.321 -25.814 1.00 83.00 218 LYS A N 1
ATOM 1677 C CA . LYS A 1 218 ? 7.585 -14.143 -25.667 1.00 83.00 218 LYS A CA 1
ATOM 1678 C C . LYS A 1 218 ? 7.508 -14.868 -24.325 1.00 83.00 218 LYS A C 1
ATOM 1680 O O . LYS A 1 218 ? 6.408 -15.124 -23.845 1.00 83.00 218 LYS A O 1
ATOM 1685 N N . ASP A 1 219 ? 8.662 -15.159 -23.736 1.00 80.75 219 ASP A N 1
ATOM 1686 C CA . ASP A 1 219 ? 8.778 -15.909 -22.487 1.00 80.75 219 ASP A CA 1
ATOM 1687 C C . ASP A 1 219 ? 8.846 -14.988 -21.263 1.00 80.75 219 ASP A C 1
ATOM 1689 O O . ASP A 1 219 ? 8.777 -15.454 -20.125 1.00 80.75 219 ASP A O 1
ATOM 1693 N N . HIS A 1 220 ? 8.944 -13.671 -21.478 1.00 82.38 220 HIS A N 1
ATOM 1694 C CA . HIS A 1 220 ? 8.971 -12.691 -20.407 1.00 82.38 220 HIS A CA 1
ATOM 1695 C C . HIS A 1 220 ? 7.646 -12.696 -19.611 1.00 82.38 220 HIS A C 1
ATOM 1697 O O . HIS A 1 220 ? 6.604 -12.309 -20.150 1.00 82.38 220 HIS A O 1
ATOM 1703 N N . PRO A 1 221 ? 7.655 -13.046 -18.305 1.00 76.31 221 PRO A N 1
ATOM 1704 C CA . PRO A 1 221 ? 6.432 -13.170 -17.500 1.00 76.31 221 PRO A CA 1
ATOM 1705 C C . PRO A 1 221 ? 5.619 -11.873 -17.369 1.00 76.31 221 PRO A C 1
ATOM 1707 O O . PRO A 1 221 ? 4.415 -11.920 -17.127 1.00 76.31 221 PRO A O 1
ATOM 1710 N N . GLY A 1 222 ? 6.266 -10.713 -17.533 1.00 69.94 222 GLY A N 1
ATOM 1711 C CA . GLY A 1 222 ? 5.628 -9.392 -17.554 1.00 69.94 222 GLY A CA 1
ATOM 1712 C C . GLY A 1 222 ? 5.116 -8.953 -18.933 1.00 69.94 222 GLY A C 1
ATOM 1713 O O . GLY A 1 222 ? 4.780 -7.781 -19.103 1.00 69.94 222 GLY A O 1
ATOM 1714 N N . GLY A 1 223 ? 5.098 -9.857 -19.919 1.00 80.25 223 GLY A N 1
ATOM 1715 C CA . GLY A 1 223 ? 4.732 -9.592 -21.311 1.00 80.25 223 GLY A CA 1
ATOM 1716 C C . GLY A 1 223 ? 5.855 -8.947 -22.130 1.00 80.25 223 GLY A C 1
ATOM 1717 O O . GLY A 1 223 ? 6.705 -8.231 -21.591 1.00 80.25 223 GLY A O 1
ATOM 1718 N N . SER A 1 224 ? 5.841 -9.179 -23.445 1.00 82.75 224 SER A N 1
ATOM 1719 C CA . SER A 1 224 ? 6.836 -8.660 -24.398 1.00 82.75 224 SER A CA 1
ATOM 1720 C C . SER A 1 224 ? 6.872 -7.131 -24.451 1.00 82.75 224 SER A C 1
ATOM 1722 O O . SER A 1 224 ? 7.951 -6.545 -24.532 1.00 82.75 224 SER A O 1
ATOM 1724 N N . GLU A 1 225 ? 5.709 -6.478 -24.341 1.00 79.69 225 GLU A N 1
ATOM 1725 C CA . GLU A 1 225 ? 5.591 -5.015 -24.408 1.00 79.69 225 GLU A CA 1
ATOM 1726 C C . GLU A 1 225 ? 6.455 -4.305 -23.362 1.00 79.69 225 GLU A C 1
ATOM 1728 O O . GLU A 1 225 ? 7.018 -3.253 -23.647 1.00 79.69 225 GLU A O 1
ATOM 1733 N N . SER A 1 226 ? 6.613 -4.889 -22.170 1.00 77.75 226 SER A N 1
ATOM 1734 C CA . SER A 1 226 ? 7.420 -4.306 -21.093 1.00 77.75 226 SER A CA 1
ATOM 1735 C C . SER A 1 226 ? 8.898 -4.168 -21.478 1.00 77.75 226 SER A C 1
ATOM 1737 O O . SER A 1 226 ? 9.531 -3.185 -21.104 1.00 77.75 226 SER A O 1
ATOM 1739 N N . ILE A 1 227 ? 9.434 -5.127 -22.242 1.00 83.81 227 ILE A N 1
ATOM 1740 C CA . ILE A 1 227 ? 10.825 -5.112 -22.718 1.00 83.81 227 ILE A CA 1
ATOM 1741 C C . ILE A 1 227 ? 10.965 -4.219 -23.949 1.00 83.81 227 ILE A C 1
ATOM 1743 O O . ILE A 1 227 ? 11.864 -3.385 -23.996 1.00 83.81 227 ILE A O 1
ATOM 1747 N N . ILE A 1 228 ? 10.062 -4.355 -24.924 1.00 85.00 228 ILE A N 1
ATOM 1748 C CA . ILE A 1 228 ? 10.061 -3.541 -26.153 1.00 85.00 228 ILE A CA 1
ATOM 1749 C C . ILE A 1 228 ? 10.047 -2.053 -25.799 1.00 85.00 228 ILE A C 1
ATOM 1751 O O . ILE A 1 228 ? 10.783 -1.249 -26.359 1.00 85.00 228 ILE A O 1
ATOM 1755 N N . LEU A 1 229 ? 9.259 -1.682 -24.796 1.00 79.44 229 LEU A N 1
ATOM 1756 C CA . LEU A 1 229 ? 9.125 -0.304 -24.354 1.00 79.44 229 LEU A CA 1
ATOM 1757 C C . LEU A 1 229 ? 10.393 0.278 -23.700 1.00 79.44 229 LEU A C 1
ATOM 1759 O O . LEU A 1 229 ? 10.526 1.501 -23.623 1.00 79.44 229 LEU A O 1
ATOM 1763 N N . ALA A 1 230 ? 11.276 -0.585 -23.202 1.00 84.81 230 ALA A N 1
ATOM 1764 C CA . ALA A 1 230 ? 12.564 -0.237 -22.610 1.00 84.81 230 ALA A CA 1
ATOM 1765 C C . ALA A 1 230 ? 13.734 -0.425 -23.594 1.00 84.81 230 ALA A C 1
ATOM 1767 O O . ALA A 1 230 ? 14.883 -0.146 -23.249 1.00 84.81 230 ALA A O 1
ATOM 1768 N N . SER A 1 231 ? 13.448 -0.908 -24.808 1.00 90.19 231 SER A N 1
ATOM 1769 C CA . SER A 1 231 ? 14.470 -1.198 -25.803 1.00 90.19 231 SER A CA 1
ATOM 1770 C C . SER A 1 231 ? 15.167 0.073 -26.294 1.00 90.19 231 SER A C 1
ATOM 1772 O O . SER A 1 231 ? 14.579 1.154 -26.385 1.00 90.19 231 SER A O 1
ATOM 1774 N N . GLY A 1 232 ? 16.459 -0.052 -26.559 1.00 89.38 232 GLY A N 1
ATOM 1775 C CA . GLY A 1 232 ? 17.348 1.035 -26.936 1.00 89.38 232 GLY A CA 1
ATOM 1776 C C . GLY A 1 232 ? 17.719 2.001 -25.810 1.00 89.38 232 GLY A C 1
ATOM 1777 O O . GLY A 1 232 ? 18.264 3.067 -26.091 1.00 89.38 232 GLY A O 1
ATOM 1778 N N . ALA A 1 233 ? 17.437 1.668 -24.548 1.00 90.00 233 ALA A N 1
ATOM 1779 C CA . ALA A 1 233 ? 17.708 2.549 -23.416 1.00 90.00 233 ALA A CA 1
ATOM 1780 C C . ALA A 1 233 ? 18.264 1.811 -22.189 1.00 90.00 233 ALA A C 1
ATOM 1782 O O . ALA A 1 233 ? 18.226 0.580 -22.085 1.00 90.00 233 ALA A O 1
ATOM 1783 N N . ASP A 1 234 ? 18.778 2.596 -21.241 1.00 88.62 234 ASP A N 1
ATOM 1784 C CA . ASP A 1 234 ? 19.055 2.125 -19.888 1.00 88.62 234 ASP A CA 1
ATOM 1785 C C . ASP A 1 234 ? 17.742 1.983 -19.110 1.00 88.62 234 ASP A C 1
ATOM 1787 O O . ASP A 1 234 ? 17.014 2.951 -18.880 1.00 88.62 234 ASP A O 1
ATOM 1791 N N . ALA A 1 235 ? 17.445 0.745 -18.732 1.00 86.56 235 ALA A N 1
ATOM 1792 C CA . ALA A 1 235 ? 16.250 0.328 -18.024 1.00 86.56 235 ALA A CA 1
ATOM 1793 C C . ALA A 1 235 ? 16.544 -0.025 -16.559 1.00 86.56 235 ALA A C 1
ATOM 1795 O O . ALA A 1 235 ? 15.702 -0.641 -15.910 1.00 86.56 235 ALA A O 1
ATOM 1796 N N . SER A 1 236 ? 17.719 0.329 -16.023 1.00 83.12 236 SER A N 1
ATOM 1797 C CA . SER A 1 236 ? 18.153 -0.034 -14.665 1.00 83.12 236 SER A CA 1
ATOM 1798 C C . SER A 1 236 ? 17.115 0.316 -13.601 1.00 83.12 236 SER A C 1
ATOM 1800 O O . SER A 1 236 ? 16.732 -0.544 -12.807 1.00 83.12 236 SER A O 1
ATOM 1802 N N . ASP A 1 237 ? 16.613 1.551 -13.620 1.00 73.94 237 ASP A N 1
ATOM 1803 C CA . ASP A 1 237 ? 15.634 2.033 -12.643 1.00 73.94 237 ASP A CA 1
ATOM 1804 C C . ASP A 1 237 ? 14.304 1.270 -12.744 1.00 73.94 237 ASP A C 1
ATOM 1806 O O . ASP A 1 237 ? 13.752 0.832 -11.731 1.00 73.94 237 ASP A O 1
ATOM 1810 N N . ASP A 1 238 ? 13.812 1.064 -13.970 1.00 69.81 238 ASP A N 1
ATOM 1811 C CA . ASP A 1 238 ? 12.564 0.346 -14.245 1.00 69.81 238 ASP A CA 1
ATOM 1812 C C . ASP A 1 238 ? 12.687 -1.143 -13.883 1.00 69.81 238 ASP A C 1
ATOM 1814 O O . ASP A 1 238 ? 11.774 -1.737 -13.301 1.00 69.81 238 ASP A O 1
ATOM 1818 N N . PHE A 1 239 ? 13.843 -1.744 -14.169 1.00 77.06 239 PHE A N 1
ATOM 1819 C CA . PHE A 1 239 ? 14.144 -3.132 -13.857 1.00 77.06 239 PHE A CA 1
ATOM 1820 C C . PHE A 1 239 ? 14.222 -3.350 -12.347 1.00 77.06 239 PHE A C 1
ATOM 1822 O O . PHE A 1 239 ? 13.535 -4.230 -11.834 1.00 77.06 239 PHE A O 1
ATOM 1829 N N . ILE A 1 240 ? 14.990 -2.536 -11.613 1.00 75.31 240 ILE A N 1
ATOM 1830 C CA . ILE A 1 240 ? 15.146 -2.650 -10.152 1.00 75.31 240 ILE A CA 1
ATOM 1831 C C . ILE A 1 240 ? 13.811 -2.433 -9.436 1.00 75.31 240 ILE A C 1
ATOM 1833 O O . ILE A 1 240 ? 13.504 -3.148 -8.476 1.00 75.31 240 ILE A O 1
ATOM 1837 N N . ALA A 1 241 ? 12.992 -1.494 -9.916 1.00 66.75 241 ALA A N 1
ATOM 1838 C CA . ALA A 1 241 ? 11.685 -1.208 -9.335 1.00 66.75 241 ALA A CA 1
ATOM 1839 C C . ALA A 1 241 ? 10.732 -2.418 -9.344 1.00 66.75 241 ALA A C 1
ATOM 1841 O O . ALA A 1 241 ? 9.820 -2.473 -8.520 1.00 66.75 241 ALA A O 1
ATOM 1842 N N . ILE A 1 242 ? 10.936 -3.375 -10.257 1.00 65.62 242 ILE A N 1
ATOM 1843 C CA . ILE A 1 242 ? 10.032 -4.514 -10.480 1.00 65.62 242 ILE A CA 1
ATOM 1844 C C . ILE A 1 242 ? 10.710 -5.867 -10.175 1.00 65.62 242 ILE A C 1
ATOM 1846 O O . ILE A 1 242 ? 10.023 -6.816 -9.808 1.00 65.62 242 ILE A O 1
ATOM 1850 N N . HIS A 1 243 ? 12.042 -5.963 -10.278 1.00 62.72 243 HIS A N 1
ATOM 1851 C CA . HIS A 1 243 ? 12.817 -7.215 -10.211 1.00 62.72 243 HIS A CA 1
ATOM 1852 C C . HIS A 1 243 ? 13.876 -7.254 -9.100 1.00 62.72 243 HIS A C 1
ATOM 1854 O O . HIS A 1 243 ? 14.682 -8.187 -9.070 1.00 62.72 243 HIS A O 1
ATOM 1860 N N . SER A 1 244 ? 13.915 -6.273 -8.191 1.00 56.91 244 SER A N 1
ATOM 1861 C CA . SER A 1 244 ? 14.761 -6.379 -6.993 1.00 56.91 244 SER A CA 1
ATOM 1862 C C . SER A 1 244 ? 14.419 -7.641 -6.186 1.00 56.91 244 SER A C 1
ATOM 1864 O O . SER A 1 244 ? 13.282 -8.106 -6.214 1.00 56.91 244 SER A O 1
ATOM 1866 N N . ASP A 1 245 ? 15.373 -8.197 -5.430 1.00 46.22 245 ASP A N 1
ATOM 1867 C CA . ASP A 1 245 ? 15.122 -9.362 -4.554 1.00 46.22 245 ASP A CA 1
ATOM 1868 C C . ASP A 1 245 ? 14.003 -9.107 -3.525 1.00 46.22 245 ASP A C 1
ATOM 1870 O O . ASP A 1 245 ? 13.399 -10.046 -3.011 1.00 46.22 245 ASP A O 1
ATOM 1874 N N . ALA A 1 246 ? 13.676 -7.837 -3.271 1.00 40.59 246 ALA A N 1
ATOM 1875 C CA . ALA A 1 246 ? 12.505 -7.430 -2.505 1.00 40.59 246 ALA A CA 1
ATOM 1876 C C . ALA A 1 246 ? 11.176 -7.795 -3.210 1.00 40.59 246 ALA A C 1
ATOM 1878 O O . ALA A 1 246 ? 10.245 -8.255 -2.553 1.00 40.59 246 ALA A O 1
ATOM 1879 N N . ALA A 1 247 ? 11.129 -7.715 -4.545 1.00 34.75 247 ALA A N 1
ATOM 1880 C CA . ALA A 1 247 ? 9.957 -7.996 -5.375 1.00 34.75 247 ALA A CA 1
ATOM 1881 C C . ALA A 1 247 ? 9.705 -9.496 -5.644 1.00 34.75 247 ALA A C 1
ATOM 1883 O O . ALA A 1 247 ? 8.651 -9.854 -6.172 1.00 34.75 247 ALA A O 1
ATOM 1884 N N . LYS A 1 248 ? 10.645 -10.386 -5.282 1.00 33.78 248 LYS A N 1
ATOM 1885 C CA . LYS A 1 248 ? 10.506 -11.853 -5.409 1.00 33.78 248 LYS A CA 1
ATOM 1886 C C . LYS A 1 248 ? 9.972 -12.559 -4.151 1.00 33.78 248 LYS A C 1
ATOM 1888 O O . LYS A 1 248 ? 9.970 -13.789 -4.122 1.00 33.78 248 LYS A O 1
ATOM 1893 N N . ALA A 1 249 ? 9.492 -11.825 -3.147 1.00 30.64 249 ALA A N 1
ATOM 1894 C CA . ALA A 1 249 ? 8.906 -12.390 -1.927 1.00 30.64 249 ALA A CA 1
ATOM 1895 C C . ALA A 1 249 ? 7.441 -11.979 -1.727 1.00 30.64 249 ALA A C 1
ATOM 1897 O O . ALA A 1 249 ? 7.122 -10.770 -1.815 1.00 30.64 249 ALA A O 1
#